Protein AF-A0A0A0EIC2-F1 (afdb_monomer_lite)

Radius of gyration: 26.01 Å; chains: 1; bounding box: 74×76×72 Å

Secondary structure (DSSP, 8-state):
---------------------------------------PPPHHHHHHHHHHHTSPBPSB--SEEEEEEEEEEEEEEE-TTS-EEEEEEEEEEEEEEEETT--S--EEEEEEEEEEEETTEE--S-S-EEE-TTS--EEEEEEE--BTTBTT-EEEEEEEEEEEEEEEETTEEEEEEEEEEEEEESTT--EEEEEEEEEEEETTTT-SS-SEEEESPTT--S-SEEEEE-

pLDDT: mean 82.88, std 20.98, range [29.66, 98.62]

Foldseek 3Di:
DDDDDDDDDDDDDDDDDDDDDDDDDDDDPDPDDDPPVQPDDDPVLVVVQVVQVPFAFAFADDQWDWFKWKGKFKWFKAFPVRDGFKIWMWIWIKTAGDGAPDFFARIWTKTAPTWIDGNNHIDFFWGMKIFDRVDGWDKHKDWADADPVRNPTTIWIKTKTKIKTWGDDPNWIKIKIKIDIFIQGHNVSQKTFAWMKMFMPGVVDVDPHGRMIITPRPPDPGTRDMIGTD

Sequence (230 aa):
MQFSLTTKLAAGLSVLALAACNTTGGGTASTSGGTSNTSAAPAAFQASRDAANAKLPTTTMPTSLNATYVGETFQVLSDTNAQAVGNVLADLTLNATWTDGQSGNVWSGKATNLRGELNGQPFDLIDEMDVDTSAQSSITRVVVPPSQFNPGGQTSGIANIALTGTGTSGGKTYRANMMLTGTFRGDDESAIVGSSSSQIYDTSVQSVQPVLTGAPEVGSADPNFYANRQ

Structure (mmCIF, N/CA/C/O backbone):
data_AF-A0A0A0EIC2-F1
#
_entry.id   AF-A0A0A0EIC2-F1
#
loop_
_atom_site.group_PDB
_atom_site.id
_atom_site.type_symbol
_atom_site.label_atom_id
_atom_site.label_alt_id
_atom_site.label_comp_id
_atom_site.label_asym_id
_atom_site.label_entity_id
_atom_site.label_seq_id
_atom_site.pdbx_PDB_ins_code
_atom_site.Cartn_x
_atom_site.Cartn_y
_atom_site.Cartn_z
_atom_site.occupancy
_atom_site.B_iso_or_equiv
_atom_site.auth_seq_id
_atom_site.auth_comp_id
_atom_site.auth_asym_id
_atom_site.auth_atom_id
_atom_site.pdbx_PDB_model_num
ATOM 1 N N . MET A 1 1 ? 50.721 58.192 38.323 1.00 42.44 1 MET A N 1
ATOM 2 C CA . MET A 1 1 ? 50.695 57.868 36.884 1.00 42.44 1 MET A CA 1
ATOM 3 C C . MET A 1 1 ? 49.299 58.168 36.379 1.00 42.44 1 MET A C 1
ATOM 5 O O . MET A 1 1 ? 48.334 57.613 36.881 1.00 42.44 1 MET A O 1
ATOM 9 N N . GLN A 1 2 ? 49.228 59.152 35.498 1.00 41.75 2 GLN A N 1
ATOM 10 C CA . GLN A 1 2 ? 48.066 59.654 34.778 1.00 41.75 2 GLN A CA 1
ATOM 11 C C . GLN A 1 2 ? 48.021 58.914 33.435 1.00 41.75 2 GLN A C 1
ATOM 13 O O . GLN A 1 2 ? 49.088 58.750 32.859 1.00 41.75 2 GLN A O 1
ATOM 18 N N . PHE A 1 3 ? 46.851 58.490 32.946 1.00 34.44 3 PHE A N 1
ATOM 19 C CA . PHE A 1 3 ? 46.506 58.519 31.515 1.00 34.44 3 PHE A CA 1
ATOM 20 C C . PHE A 1 3 ? 45.001 58.262 31.312 1.00 34.44 3 PHE A C 1
ATOM 22 O O . PHE A 1 3 ? 44.456 57.250 31.744 1.00 34.44 3 PHE A O 1
ATOM 29 N N . SER A 1 4 ? 44.357 59.239 30.671 1.00 41.06 4 SER A N 1
ATOM 30 C CA . SER A 1 4 ? 42.987 59.247 30.143 1.00 41.06 4 SER A CA 1
ATOM 31 C C . SER A 1 4 ? 42.896 58.549 28.775 1.00 41.06 4 SER A C 1
ATOM 33 O O . SER A 1 4 ? 43.906 58.501 28.082 1.00 41.06 4 SER A O 1
ATOM 35 N N . LEU A 1 5 ? 41.688 58.129 28.356 1.00 40.53 5 LEU A N 1
ATOM 36 C CA . LEU A 1 5 ? 40.967 58.504 27.104 1.00 40.53 5 LEU A CA 1
ATOM 37 C C . LEU A 1 5 ? 39.743 57.561 26.907 1.00 40.53 5 LEU A C 1
ATOM 39 O O . LEU A 1 5 ? 39.911 56.350 26.904 1.00 40.53 5 LEU A O 1
ATOM 43 N N . THR A 1 6 ? 38.477 58.000 26.964 1.00 48.34 6 THR A N 1
ATOM 44 C CA . THR A 1 6 ? 37.602 58.544 25.886 1.00 48.34 6 THR A CA 1
ATOM 45 C C . THR A 1 6 ? 37.480 57.696 24.602 1.00 48.34 6 THR A C 1
ATOM 47 O O . THR A 1 6 ? 38.423 57.655 23.821 1.00 48.34 6 THR A O 1
ATOM 50 N N . THR A 1 7 ? 36.278 57.178 24.273 1.00 44.69 7 THR A N 1
ATOM 51 C CA . THR A 1 7 ? 35.414 57.623 23.135 1.00 44.69 7 THR A CA 1
ATOM 52 C C . THR A 1 7 ? 34.367 56.574 22.690 1.00 44.69 7 THR A C 1
ATOM 54 O O . THR A 1 7 ? 34.600 55.374 22.669 1.00 44.69 7 THR A O 1
ATOM 57 N N . LYS A 1 8 ? 33.197 57.128 22.348 1.00 43.03 8 LYS A N 1
ATOM 58 C CA . LYS A 1 8 ? 31.908 56.633 21.829 1.00 43.03 8 LYS A CA 1
ATOM 59 C C . LYS A 1 8 ? 31.984 55.746 20.569 1.00 43.03 8 LYS A C 1
ATOM 61 O O . LYS A 1 8 ? 32.773 56.064 19.691 1.00 43.03 8 LYS A O 1
ATOM 66 N N . LEU A 1 9 ? 31.010 54.842 20.377 1.00 40.69 9 LEU A N 1
ATOM 67 C CA . LEU A 1 9 ? 30.146 54.849 19.177 1.00 40.69 9 LEU A CA 1
ATOM 68 C C . LEU A 1 9 ? 28.891 53.973 19.350 1.00 40.69 9 LEU A C 1
ATOM 70 O O . LEU A 1 9 ? 28.962 52.838 19.808 1.00 40.69 9 LEU A O 1
ATOM 74 N N . ALA A 1 10 ? 27.748 54.539 18.969 1.00 43.94 10 ALA A N 1
ATOM 75 C CA . ALA A 1 10 ? 26.448 53.893 18.856 1.00 43.94 10 ALA A CA 1
ATOM 76 C C . ALA A 1 10 ? 26.272 53.288 17.455 1.00 43.94 10 ALA A C 1
ATOM 78 O O . ALA A 1 10 ? 26.771 53.852 16.483 1.00 43.94 10 ALA A O 1
ATOM 79 N N . ALA A 1 11 ? 25.483 52.222 17.341 1.00 41.12 11 ALA A N 1
ATOM 80 C CA . ALA A 1 11 ? 24.831 51.844 16.091 1.00 41.12 11 ALA A CA 1
ATOM 81 C C . ALA A 1 11 ? 23.517 51.125 16.419 1.00 41.12 11 ALA A C 1
ATOM 83 O O . ALA A 1 11 ? 23.503 49.956 16.795 1.00 41.12 11 ALA A O 1
ATOM 84 N N . GLY A 1 12 ? 22.415 51.871 16.327 1.00 36.69 12 GLY A N 1
ATOM 85 C CA . GLY A 1 12 ? 21.089 51.294 16.165 1.00 36.69 12 GLY A CA 1
ATOM 86 C C . GLY A 1 12 ? 20.902 50.839 14.720 1.00 36.69 12 GLY A C 1
ATOM 87 O O . GLY A 1 12 ? 21.452 51.448 13.801 1.00 36.69 12 GLY A O 1
ATOM 88 N N . LEU A 1 13 ? 20.111 49.790 14.521 1.00 38.25 13 LEU A N 1
ATOM 89 C CA . LEU A 1 13 ? 19.601 49.425 13.207 1.00 38.25 13 LEU A CA 1
ATOM 90 C C . LEU A 1 13 ? 18.082 49.332 13.268 1.00 38.25 13 LEU A C 1
ATOM 92 O O . LEU A 1 13 ? 17.501 48.508 13.970 1.00 38.25 13 LEU A O 1
ATOM 96 N N . SER A 1 14 ? 17.483 50.268 12.543 1.00 40.12 14 SER A N 1
ATOM 97 C CA . SER A 1 14 ? 16.061 50.462 12.345 1.00 40.12 14 SER A CA 1
ATOM 98 C C . SER A 1 14 ? 15.502 49.499 11.299 1.00 40.12 14 SER A C 1
ATOM 100 O O . SER A 1 14 ? 16.185 49.078 10.368 1.00 40.12 14 SER A O 1
ATOM 102 N N . VAL A 1 15 ? 14.212 49.235 11.471 1.00 43.66 15 VAL A N 1
ATOM 103 C CA . VAL A 1 15 ? 13.264 48.551 10.590 1.00 43.66 15 VAL A CA 1
ATOM 104 C C . VAL A 1 15 ? 13.288 49.087 9.152 1.00 43.66 15 VAL A C 1
ATOM 106 O O . VAL A 1 15 ? 13.259 50.298 8.943 1.00 43.66 15 VAL A O 1
ATOM 109 N N . LEU A 1 16 ? 13.201 48.181 8.174 1.00 38.34 16 LEU A N 1
ATOM 110 C CA . LEU A 1 16 ? 12.668 48.455 6.837 1.00 38.34 16 LEU A CA 1
ATOM 111 C C . LEU A 1 16 ? 11.608 47.401 6.503 1.00 38.34 16 LEU A C 1
ATOM 113 O O . LEU A 1 16 ? 11.913 46.261 6.163 1.00 38.34 16 LEU A O 1
ATOM 117 N N . ALA A 1 17 ? 10.349 47.815 6.633 1.00 46.12 17 ALA A N 1
ATOM 118 C CA . ALA A 1 17 ? 9.219 47.184 5.978 1.00 46.12 17 ALA A CA 1
ATOM 119 C C . ALA A 1 17 ? 9.260 47.550 4.489 1.00 46.12 17 ALA A C 1
ATOM 121 O O . ALA A 1 17 ? 9.421 48.723 4.147 1.00 46.12 17 ALA A O 1
ATOM 122 N N . LEU A 1 18 ? 9.070 46.561 3.617 1.00 37.25 18 LEU A N 1
ATOM 123 C CA . LEU A 1 18 ? 8.771 46.788 2.210 1.00 37.25 18 LEU A CA 1
ATOM 124 C C . LEU A 1 18 ? 7.404 46.174 1.910 1.00 37.25 18 LEU A C 1
ATOM 126 O O . LEU A 1 18 ? 7.248 44.960 1.813 1.00 37.25 18 LEU A O 1
ATOM 130 N N . ALA A 1 19 ? 6.409 47.051 1.827 1.00 50.53 19 ALA A N 1
ATOM 131 C CA . ALA A 1 19 ? 5.106 46.761 1.262 1.00 50.53 19 ALA A CA 1
ATOM 132 C C . ALA A 1 19 ? 5.184 46.856 -0.268 1.00 50.53 19 ALA A C 1
ATOM 134 O O . ALA A 1 19 ? 5.787 47.789 -0.798 1.00 50.53 19 ALA A O 1
ATOM 135 N N . ALA A 1 20 ? 4.498 45.955 -0.967 1.00 32.22 20 ALA A N 1
ATOM 136 C CA . ALA A 1 20 ? 4.006 46.212 -2.314 1.00 32.22 20 ALA A CA 1
ATOM 137 C C . ALA A 1 20 ? 2.605 45.602 -2.463 1.00 32.22 20 ALA A C 1
ATOM 139 O O . ALA A 1 20 ? 2.425 44.386 -2.460 1.00 32.22 20 ALA A O 1
ATOM 140 N N . CYS A 1 21 ? 1.627 46.504 -2.544 1.00 36.88 21 CYS A N 1
ATOM 141 C CA . CYS A 1 21 ? 0.236 46.297 -2.933 1.00 36.88 21 CYS A CA 1
ATOM 142 C C . CYS A 1 21 ? 0.087 46.107 -4.449 1.00 36.88 21 CYS A C 1
ATOM 144 O O . CYS A 1 21 ? 0.765 46.796 -5.208 1.00 36.88 21 CYS A O 1
ATOM 146 N N . ASN A 1 22 ? -0.877 45.265 -4.848 1.00 36.72 22 ASN A N 1
ATOM 147 C CA . ASN A 1 22 ? -1.905 45.438 -5.904 1.00 36.72 22 ASN A CA 1
ATOM 148 C C . ASN A 1 22 ? -2.402 44.029 -6.299 1.00 36.72 22 ASN A C 1
ATOM 150 O O . ASN A 1 22 ? -1.578 43.168 -6.562 1.00 36.72 22 ASN A O 1
ATOM 154 N N . THR A 1 23 ? -3.684 43.658 -6.358 1.00 33.72 23 THR A N 1
ATOM 155 C CA . THR A 1 23 ? -4.949 44.391 -6.516 1.00 33.72 23 THR A CA 1
ATOM 156 C C . THR A 1 23 ? -6.128 43.507 -6.076 1.00 33.72 23 THR A C 1
ATOM 158 O O . THR A 1 23 ? -6.213 42.349 -6.467 1.00 33.72 23 THR A O 1
ATOM 161 N N . THR A 1 24 ? -7.038 44.105 -5.307 1.00 38.03 24 THR A N 1
ATOM 162 C CA . THR A 1 24 ? -8.511 44.027 -5.371 1.00 38.03 24 THR A CA 1
ATOM 163 C C . THR A 1 24 ? -9.181 42.744 -5.891 1.00 38.03 24 THR A C 1
ATOM 165 O O . THR A 1 24 ? -9.331 42.543 -7.092 1.00 38.03 24 THR A O 1
ATOM 168 N N . GLY A 1 25 ? -9.759 41.983 -4.960 1.00 29.66 25 GLY A N 1
ATOM 169 C CA . GLY A 1 25 ? -10.806 40.990 -5.205 1.00 29.66 25 GLY A CA 1
ATOM 170 C C . GLY A 1 25 ? -11.476 40.645 -3.880 1.00 29.66 25 GLY A C 1
ATOM 171 O O . GLY A 1 25 ? -10.945 39.859 -3.105 1.00 29.66 25 GLY A O 1
ATOM 172 N N . GLY A 1 26 ? -12.580 41.326 -3.570 1.00 35.09 26 GLY A N 1
ATOM 173 C CA . GLY A 1 26 ? -13.299 41.188 -2.308 1.00 35.09 26 GLY A CA 1
ATOM 174 C C . GLY A 1 26 ? -13.878 39.789 -2.110 1.00 35.09 26 GLY A C 1
ATOM 175 O O . GLY A 1 26 ? -14.470 39.208 -3.013 1.00 35.09 26 GLY A O 1
ATOM 176 N N . GLY A 1 27 ? -13.735 39.289 -0.891 1.00 30.31 27 GLY A N 1
ATOM 177 C CA . GLY A 1 27 ? -14.346 38.056 -0.429 1.00 30.31 27 GLY A CA 1
ATOM 178 C C . GLY A 1 27 ? -14.093 37.930 1.060 1.00 30.31 27 GLY A C 1
ATOM 179 O O . GLY A 1 27 ? -13.112 37.329 1.481 1.00 30.31 27 GLY A O 1
ATOM 180 N N . THR A 1 28 ? -14.943 38.560 1.867 1.00 33.38 28 THR A N 1
ATOM 181 C CA . THR A 1 28 ? -15.008 38.298 3.304 1.00 33.38 28 THR A CA 1
ATOM 182 C C . THR A 1 28 ? -15.358 36.827 3.489 1.00 33.38 28 THR A C 1
ATOM 184 O O . THR A 1 28 ? -16.520 36.445 3.340 1.00 33.38 28 THR A O 1
ATOM 187 N N . ALA A 1 29 ? -14.355 35.996 3.774 1.00 37.66 29 ALA A N 1
ATOM 188 C CA . ALA A 1 29 ? -14.578 34.632 4.213 1.00 37.66 29 ALA A CA 1
ATOM 189 C C . ALA A 1 29 ? -15.262 34.705 5.580 1.00 37.66 29 ALA A C 1
ATOM 191 O O . ALA A 1 29 ? -14.650 34.991 6.608 1.00 37.66 29 ALA A O 1
ATOM 192 N N . SER A 1 30 ? -16.579 34.530 5.533 1.00 33.31 30 SER A N 1
ATOM 193 C CA . SER A 1 30 ? -17.425 34.267 6.679 1.00 33.31 30 SER A CA 1
ATOM 194 C C . SER A 1 30 ? -16.810 33.121 7.478 1.00 33.31 30 SER A C 1
ATOM 196 O O . SER A 1 30 ? -16.622 32.016 6.970 1.00 33.31 30 SER A O 1
ATOM 198 N N . THR A 1 31 ? -16.516 33.399 8.744 1.00 39.28 31 THR A N 1
ATOM 199 C CA . THR A 1 31 ? -16.427 32.397 9.799 1.00 39.28 31 THR A CA 1
ATOM 200 C C . THR A 1 31 ? -17.780 31.700 9.894 1.00 39.28 31 THR A C 1
ATOM 202 O O . THR A 1 31 ? -18.656 32.115 10.653 1.00 39.28 31 THR A O 1
ATOM 205 N N . SER A 1 32 ? -17.967 30.661 9.086 1.00 38.12 32 SER A N 1
ATOM 206 C CA . SER A 1 32 ? -18.998 29.662 9.319 1.00 38.12 32 SER A CA 1
ATOM 207 C C . SER A 1 32 ? -18.377 28.574 10.184 1.00 38.12 32 SER A C 1
ATOM 209 O O . SER A 1 32 ? -17.525 27.798 9.759 1.00 38.12 32 SER A O 1
ATOM 211 N N . GLY A 1 33 ? -18.762 28.596 11.459 1.00 37.28 33 GLY A N 1
ATOM 212 C CA . GLY A 1 33 ? -18.543 27.495 12.374 1.00 37.28 33 GLY A CA 1
ATOM 213 C C . GLY A 1 33 ? -19.262 26.263 11.844 1.00 37.28 33 GLY A C 1
ATOM 214 O O . GLY A 1 33 ? -20.479 26.149 11.936 1.00 37.28 33 GLY A O 1
ATOM 215 N N . GLY A 1 34 ? -18.481 25.353 11.291 1.00 30.66 34 GLY A N 1
ATOM 216 C CA . GLY A 1 34 ? -18.798 23.946 11.193 1.00 30.66 34 GLY A CA 1
ATOM 217 C C . GLY A 1 34 ? -17.523 23.229 11.582 1.00 30.66 34 GLY A C 1
ATOM 218 O O . GLY A 1 34 ? -16.531 23.317 10.864 1.00 30.66 34 GLY A O 1
ATOM 219 N N . THR A 1 35 ? -17.512 22.566 12.734 1.00 31.58 35 THR A N 1
ATOM 220 C CA . THR A 1 35 ? -16.487 21.574 13.059 1.00 31.58 35 THR A CA 1
ATOM 221 C C . THR A 1 35 ? -16.678 20.404 12.101 1.00 31.58 35 THR A C 1
ATOM 223 O O . THR A 1 35 ? -17.302 19.399 12.431 1.00 31.58 35 THR A O 1
ATOM 226 N N . SER A 1 36 ? -16.232 20.574 10.860 1.00 38.28 36 SER A N 1
ATOM 227 C CA . SER A 1 36 ? -15.969 19.448 9.993 1.00 38.28 36 SER A CA 1
ATOM 228 C C . SER A 1 36 ? -14.671 18.857 10.517 1.00 38.28 36 SER A C 1
ATOM 230 O O . SER A 1 36 ? -13.616 19.481 10.410 1.00 38.28 36 SER A O 1
ATOM 232 N N . ASN A 1 37 ? -14.758 17.694 11.160 1.00 42.22 37 ASN A N 1
ATOM 233 C CA . ASN A 1 37 ? -13.603 16.864 11.485 1.00 42.22 37 ASN A CA 1
ATOM 234 C C . ASN A 1 37 ? -13.015 16.309 10.176 1.00 42.22 37 ASN A C 1
ATOM 236 O O . ASN A 1 37 ? -13.003 15.099 9.953 1.00 42.22 37 ASN A O 1
ATOM 240 N N . THR A 1 38 ? -12.583 17.182 9.263 1.00 48.06 38 THR A N 1
ATOM 241 C CA . THR A 1 38 ? -11.847 16.765 8.075 1.00 48.06 38 THR A CA 1
ATOM 242 C C . THR A 1 38 ? -10.514 16.229 8.563 1.00 48.06 38 THR A C 1
ATOM 244 O O . THR A 1 38 ? -9.626 16.990 8.951 1.00 48.06 38 THR A O 1
ATOM 247 N N . SER A 1 39 ? -10.417 14.903 8.604 1.00 63.72 39 SER A N 1
ATOM 248 C CA . SER A 1 39 ? -9.181 14.166 8.828 1.00 63.72 39 SER A CA 1
ATOM 249 C C . SER A 1 39 ? -8.246 14.393 7.645 1.00 63.72 39 SER A C 1
ATOM 251 O O . SER A 1 39 ? -8.144 13.550 6.759 1.00 63.72 39 SER A O 1
ATOM 253 N N . ALA A 1 40 ? -7.610 15.560 7.609 1.00 78.12 40 ALA A N 1
ATOM 254 C CA . ALA A 1 40 ? -6.578 15.856 6.632 1.00 78.12 40 ALA A CA 1
ATOM 255 C C . ALA A 1 40 ? -5.343 15.002 6.933 1.00 78.12 40 ALA A C 1
ATOM 257 O O . ALA A 1 40 ? -4.977 14.803 8.098 1.00 78.12 40 ALA A O 1
ATOM 258 N N . ALA A 1 41 ? -4.683 14.515 5.885 1.00 84.94 41 ALA A N 1
ATOM 259 C CA . ALA A 1 41 ? -3.465 13.733 6.049 1.00 84.94 41 ALA A CA 1
ATOM 260 C C . ALA A 1 41 ? -2.370 14.542 6.784 1.00 84.94 41 ALA A C 1
ATOM 262 O O . ALA A 1 41 ? -2.258 15.752 6.571 1.00 84.94 41 ALA A O 1
ATOM 263 N N . PRO A 1 42 ? -1.514 13.925 7.618 1.00 89.88 42 PRO A N 1
ATOM 264 C CA . PRO A 1 42 ? -0.419 14.645 8.268 1.00 89.88 42 PRO A CA 1
ATOM 265 C C . PRO A 1 42 ? 0.544 15.292 7.261 1.00 89.88 42 PRO A C 1
ATOM 267 O O . PRO A 1 42 ? 0.868 14.704 6.231 1.00 89.88 42 PRO A O 1
ATOM 270 N N . ALA A 1 43 ? 1.069 16.480 7.579 1.00 90.62 43 ALA A N 1
ATOM 271 C CA . ALA A 1 43 ? 1.934 17.237 6.665 1.00 90.62 43 ALA A CA 1
ATOM 272 C C . ALA A 1 43 ? 3.205 16.475 6.238 1.00 90.62 43 ALA A C 1
ATOM 274 O O . ALA A 1 43 ? 3.646 16.604 5.099 1.00 90.62 43 ALA A O 1
ATOM 275 N N . ALA A 1 44 ? 3.779 15.663 7.133 1.00 92.31 44 ALA A N 1
ATOM 276 C CA . ALA A 1 44 ? 4.945 14.834 6.823 1.00 92.31 44 ALA A CA 1
ATOM 277 C C . ALA A 1 44 ? 4.621 13.770 5.760 1.00 92.31 44 ALA A C 1
ATOM 279 O O . ALA A 1 44 ? 5.339 13.666 4.767 1.00 92.31 44 ALA A O 1
ATOM 280 N N . PHE A 1 45 ? 3.496 13.066 5.925 1.00 93.50 45 PHE A N 1
ATOM 281 C CA . PHE A 1 45 ? 2.992 12.116 4.936 1.00 93.50 45 PHE A CA 1
ATOM 282 C C . PHE A 1 45 ? 2.759 12.804 3.585 1.00 93.50 45 PHE A C 1
ATOM 284 O O . PHE A 1 45 ? 3.233 12.317 2.560 1.00 93.50 45 PHE A O 1
ATOM 291 N N . GLN A 1 46 ? 2.078 13.960 3.579 1.00 92.50 46 GLN A N 1
ATOM 292 C CA . GLN A 1 46 ? 1.808 14.711 2.347 1.00 92.50 46 GLN A CA 1
ATOM 293 C C . GLN A 1 46 ? 3.110 15.070 1.620 1.00 92.50 46 GLN A C 1
ATOM 295 O O . GLN A 1 46 ? 3.247 14.782 0.436 1.00 92.50 46 GLN A O 1
ATOM 300 N N . ALA A 1 47 ? 4.103 15.606 2.335 1.00 94.06 47 ALA A N 1
ATOM 301 C CA . ALA A 1 47 ? 5.385 15.980 1.745 1.00 94.06 47 ALA A CA 1
ATOM 302 C C . ALA A 1 47 ? 6.127 14.780 1.128 1.00 94.06 47 ALA A C 1
ATOM 304 O O . ALA A 1 47 ? 6.650 14.877 0.015 1.00 94.06 47 ALA A O 1
ATOM 305 N N . SER A 1 48 ? 6.170 13.638 1.820 1.00 95.12 48 SER A N 1
ATOM 306 C CA . SER A 1 48 ? 6.838 12.434 1.316 1.00 95.12 48 SER A CA 1
ATOM 307 C C . SER A 1 48 ? 6.097 11.791 0.145 1.00 95.12 48 SER A C 1
ATOM 309 O O . SER A 1 48 ? 6.730 11.372 -0.830 1.00 95.12 48 SER A O 1
ATOM 311 N N . ARG A 1 49 ? 4.763 11.774 0.194 1.00 95.19 49 ARG A N 1
ATOM 312 C CA . ARG A 1 49 ? 3.914 11.358 -0.922 1.00 95.19 49 ARG A CA 1
ATOM 313 C C . ARG A 1 49 ? 4.142 12.238 -2.147 1.00 95.19 49 ARG A C 1
ATOM 315 O O . ARG A 1 49 ? 4.337 11.714 -3.241 1.00 95.19 49 ARG A O 1
ATOM 322 N N . ASP A 1 50 ? 4.128 13.554 -1.977 1.00 93.69 50 ASP A N 1
ATOM 323 C CA . ASP A 1 50 ? 4.268 14.506 -3.078 1.00 93.69 50 ASP A CA 1
ATOM 324 C C . ASP A 1 50 ? 5.655 14.394 -3.721 1.00 93.69 50 ASP A C 1
ATOM 326 O O . ASP A 1 50 ? 5.768 14.394 -4.946 1.00 93.69 50 ASP A O 1
ATOM 330 N N . ALA A 1 51 ? 6.703 14.182 -2.918 1.00 94.94 51 ALA A N 1
ATOM 331 C CA . ALA A 1 51 ? 8.046 13.902 -3.419 1.00 94.94 51 ALA A CA 1
ATOM 332 C C . ALA A 1 51 ? 8.109 12.608 -4.253 1.00 94.94 51 ALA A C 1
ATOM 334 O O . ALA A 1 51 ? 8.751 12.582 -5.304 1.00 94.94 51 ALA A O 1
ATOM 335 N N . ALA A 1 52 ? 7.425 11.541 -3.825 1.00 95.94 52 ALA A N 1
ATOM 336 C CA . ALA A 1 52 ? 7.333 10.303 -4.600 1.00 95.94 52 ALA A CA 1
ATOM 337 C C . ALA A 1 52 ? 6.514 10.493 -5.891 1.00 95.94 52 ALA A C 1
ATOM 339 O O . ALA A 1 52 ? 6.889 9.976 -6.943 1.00 95.94 52 ALA A O 1
ATOM 340 N N . ASN A 1 53 ? 5.423 11.262 -5.833 1.00 94.56 53 ASN A N 1
ATOM 341 C CA . ASN A 1 53 ? 4.533 11.518 -6.968 1.00 94.56 53 ASN A CA 1
ATOM 342 C C . ASN A 1 53 ? 5.138 12.473 -8.012 1.00 94.56 53 ASN A C 1
ATOM 344 O O . ASN A 1 53 ? 4.811 12.378 -9.195 1.00 94.56 53 ASN A O 1
ATOM 348 N N . ALA A 1 54 ? 6.042 13.364 -7.593 1.00 94.81 54 ALA A N 1
ATOM 349 C CA . ALA A 1 54 ? 6.776 14.270 -8.475 1.00 94.81 54 ALA A CA 1
ATOM 350 C C . ALA A 1 54 ? 7.755 13.542 -9.413 1.00 94.81 54 ALA A C 1
ATOM 352 O O . ALA A 1 54 ? 8.177 14.106 -10.424 1.00 94.81 54 ALA A O 1
ATOM 353 N N . LYS A 1 55 ? 8.111 12.286 -9.109 1.00 94.44 55 LYS A N 1
ATOM 354 C CA . LYS A 1 55 ? 8.898 11.443 -10.013 1.00 94.44 55 LYS A CA 1
ATOM 355 C C . LYS A 1 55 ? 8.105 11.159 -11.294 1.00 94.44 55 LYS A C 1
ATOM 357 O O . LYS A 1 55 ? 6.895 10.906 -11.265 1.00 94.44 55 LYS A O 1
ATOM 362 N N . LEU A 1 56 ? 8.801 11.160 -12.430 1.00 93.12 56 LEU A N 1
ATOM 363 C CA . LEU A 1 56 ? 8.197 10.803 -13.714 1.00 93.12 56 LEU A CA 1
ATOM 364 C C . LEU A 1 56 ? 7.677 9.355 -13.682 1.00 93.12 56 LEU A C 1
ATOM 366 O O . LEU A 1 56 ? 8.246 8.521 -12.975 1.00 93.12 56 LEU A O 1
ATOM 370 N N . PRO A 1 57 ? 6.604 9.024 -14.421 1.00 91.81 57 PRO A N 1
ATOM 371 C CA . PRO A 1 57 ? 6.197 7.635 -14.611 1.00 91.81 57 PRO A CA 1
ATOM 372 C C . PRO A 1 57 ? 7.355 6.790 -15.144 1.00 91.81 57 PRO A C 1
ATOM 374 O O . PRO A 1 57 ? 8.063 7.224 -16.052 1.00 91.81 57 PRO A O 1
ATOM 377 N N . THR A 1 58 ? 7.533 5.582 -14.609 1.00 93.62 58 THR A N 1
ATOM 378 C CA . THR A 1 58 ? 8.544 4.654 -15.126 1.00 93.62 58 THR A CA 1
ATOM 379 C C . THR A 1 58 ? 8.230 4.303 -16.580 1.00 93.62 58 THR A C 1
ATOM 381 O O . THR A 1 58 ? 7.115 3.880 -16.899 1.00 93.62 58 THR A O 1
ATOM 384 N N . THR A 1 59 ? 9.223 4.460 -17.457 1.00 91.38 59 THR A N 1
ATOM 385 C CA . THR A 1 59 ? 9.109 4.165 -18.898 1.00 91.38 59 THR A CA 1
ATOM 386 C C . THR A 1 59 ? 9.974 2.990 -19.356 1.00 91.38 59 THR A C 1
ATOM 388 O O . THR A 1 59 ? 9.871 2.564 -20.509 1.00 91.38 59 THR A O 1
ATOM 391 N N . THR A 1 60 ? 10.775 2.428 -18.450 1.00 91.00 60 THR A N 1
ATOM 392 C CA . THR A 1 60 ? 11.733 1.344 -18.702 1.00 91.00 60 THR A CA 1
ATOM 393 C C . THR A 1 60 ? 11.628 0.217 -17.673 1.00 91.00 60 THR A C 1
ATOM 395 O O . THR A 1 60 ? 12.642 -0.341 -17.271 1.00 91.00 60 THR A O 1
ATOM 398 N N . MET A 1 61 ? 10.400 -0.161 -17.288 1.00 94.19 61 MET A N 1
ATOM 399 C CA . MET A 1 61 ? 10.165 -1.250 -16.328 1.00 94.19 61 MET A CA 1
ATOM 400 C C . MET A 1 61 ? 10.945 -2.534 -16.705 1.00 94.19 61 MET A C 1
ATOM 402 O O . MET A 1 61 ? 10.760 -3.043 -17.825 1.00 94.19 61 MET A O 1
ATOM 406 N N . PRO A 1 62 ? 11.772 -3.098 -15.803 1.00 93.44 62 PRO A N 1
ATOM 407 C CA . PRO A 1 62 ? 12.586 -4.274 -16.080 1.00 93.44 62 PRO A CA 1
ATOM 408 C C . PRO A 1 62 ? 11.718 -5.524 -16.248 1.00 93.44 62 PRO A C 1
ATOM 410 O O . PRO A 1 62 ? 10.533 -5.539 -15.928 1.00 93.44 62 PRO A O 1
ATOM 413 N N . THR A 1 63 ? 12.317 -6.608 -16.737 1.00 95.00 63 THR A N 1
ATOM 414 C CA . THR A 1 63 ? 11.662 -7.926 -16.830 1.00 95.00 63 THR A CA 1
ATOM 415 C C . THR A 1 63 ? 11.795 -8.755 -15.553 1.00 95.00 63 THR A C 1
ATOM 417 O O . THR A 1 63 ? 11.224 -9.837 -15.460 1.00 95.00 63 THR A O 1
ATOM 420 N N . SER A 1 64 ? 12.550 -8.268 -14.570 1.00 96.06 64 SER A N 1
ATOM 421 C CA . SER A 1 64 ? 12.686 -8.864 -13.243 1.00 96.06 64 SER A CA 1
ATOM 422 C C . SER A 1 64 ? 12.931 -7.776 -12.207 1.00 96.06 64 SER A C 1
ATOM 424 O O . SER A 1 64 ? 13.674 -6.833 -12.480 1.00 96.06 64 SER A O 1
ATOM 426 N N . LEU A 1 65 ? 12.365 -7.933 -11.015 1.00 96.62 65 LEU A N 1
ATOM 427 C CA . LEU A 1 65 ? 12.516 -6.999 -9.907 1.00 96.62 65 LEU A CA 1
ATOM 428 C C . LEU A 1 65 ? 12.761 -7.771 -8.610 1.00 96.62 65 LEU A C 1
ATOM 430 O O . LEU A 1 65 ? 11.978 -8.644 -8.239 1.00 96.62 65 LEU A O 1
ATOM 434 N N . ASN A 1 66 ? 13.832 -7.408 -7.911 1.00 97.19 66 ASN A N 1
ATOM 435 C CA . ASN A 1 66 ? 14.053 -7.767 -6.518 1.00 97.19 66 ASN A CA 1
ATOM 436 C C . ASN A 1 66 ? 14.397 -6.483 -5.761 1.00 97.19 66 ASN A C 1
ATOM 438 O O . ASN A 1 66 ? 15.444 -5.879 -6.012 1.00 97.19 66 ASN A O 1
ATOM 442 N N . ALA A 1 67 ? 13.461 -6.006 -4.947 1.00 97.62 67 ALA A N 1
ATOM 443 C CA . ALA A 1 67 ? 13.553 -4.693 -4.323 1.00 97.62 67 ALA A CA 1
ATOM 444 C C . ALA A 1 67 ? 12.691 -4.606 -3.063 1.00 97.62 67 ALA A C 1
ATOM 446 O O . ALA A 1 67 ? 11.626 -5.221 -2.983 1.00 97.62 67 ALA A O 1
ATOM 447 N N . THR A 1 68 ? 13.126 -3.775 -2.121 1.00 98.44 68 THR A N 1
ATOM 448 C CA . THR A 1 68 ? 12.353 -3.398 -0.936 1.00 98.44 68 THR A CA 1
ATOM 449 C C . THR A 1 68 ? 11.848 -1.972 -1.099 1.00 98.44 68 THR A C 1
ATOM 451 O O . THR A 1 68 ? 12.594 -1.086 -1.505 1.00 98.44 68 THR A O 1
ATOM 454 N N . TYR A 1 69 ? 10.585 -1.755 -0.760 1.00 98.56 69 TYR A N 1
ATOM 455 C CA . TYR A 1 69 ? 9.882 -0.484 -0.804 1.00 98.56 69 TYR A CA 1
ATOM 456 C C . TYR A 1 69 ? 9.394 -0.130 0.598 1.00 98.56 69 TYR A C 1
ATOM 458 O O . TYR A 1 69 ? 8.717 -0.929 1.243 1.00 98.56 69 TYR A O 1
ATOM 466 N N . VAL A 1 70 ? 9.717 1.075 1.060 1.00 98.62 70 VAL A N 1
ATOM 467 C CA . VAL A 1 70 ? 9.299 1.601 2.364 1.00 98.62 70 VAL A CA 1
ATOM 468 C C . VAL A 1 70 ? 8.535 2.901 2.166 1.00 98.62 70 VAL A C 1
ATOM 470 O O . VAL A 1 70 ? 8.952 3.770 1.397 1.00 98.62 70 VAL A O 1
ATOM 473 N N . GLY A 1 71 ? 7.409 3.047 2.851 1.00 98.19 71 GLY A N 1
ATOM 474 C CA . GLY A 1 71 ? 6.597 4.255 2.774 1.00 98.19 71 GLY A CA 1
ATOM 475 C C . GLY A 1 71 ? 5.421 4.219 3.724 1.00 98.19 71 GLY A C 1
ATOM 476 O O . GLY A 1 71 ? 5.513 3.619 4.789 1.00 98.19 71 GLY A O 1
ATOM 477 N N . GLU A 1 72 ? 4.332 4.869 3.341 1.00 98.12 72 GLU A N 1
ATOM 478 C CA . GLU A 1 72 ? 3.176 5.062 4.208 1.00 98.12 72 GLU A CA 1
ATOM 479 C C . GLU A 1 72 ? 1.874 5.062 3.396 1.00 98.12 72 GLU A C 1
ATOM 481 O O . GLU A 1 72 ? 1.852 5.326 2.188 1.00 98.12 72 GLU A O 1
ATOM 486 N N . THR A 1 73 ? 0.763 4.805 4.079 1.00 97.25 73 THR A N 1
ATOM 487 C CA . THR A 1 73 ? -0.594 4.965 3.545 1.00 97.25 73 THR A CA 1
ATOM 488 C C . THR A 1 73 ? -1.474 5.716 4.529 1.00 97.25 73 THR A C 1
ATOM 490 O O . THR A 1 73 ? -1.476 5.386 5.708 1.00 97.25 73 THR A O 1
ATOM 493 N N . PHE A 1 74 ? -2.284 6.650 4.039 1.00 96.06 74 PHE A N 1
ATOM 494 C CA . PHE A 1 74 ? -3.278 7.383 4.818 1.00 96.06 74 PHE A CA 1
ATOM 495 C C . PHE A 1 74 ? -4.684 7.110 4.282 1.00 96.06 74 PHE A C 1
ATOM 497 O O . PHE A 1 74 ? -4.914 7.137 3.076 1.00 96.06 74 PHE A O 1
ATOM 504 N N . GLN A 1 75 ? -5.647 6.853 5.156 1.00 95.06 75 GLN A N 1
ATOM 505 C CA . GLN A 1 75 ? -7.032 6.600 4.774 1.00 95.06 75 GLN A CA 1
ATOM 506 C C . GLN A 1 75 ? -7.986 7.327 5.709 1.00 95.06 75 GLN A C 1
ATOM 508 O O . GLN A 1 75 ? -7.774 7.361 6.920 1.00 95.06 75 GLN A O 1
ATOM 513 N N . VAL A 1 76 ? -9.078 7.836 5.150 1.00 94.44 76 VAL A N 1
ATOM 514 C CA . VAL A 1 76 ? -10.241 8.280 5.919 1.00 94.44 76 VAL A CA 1
ATOM 515 C C . VAL A 1 76 ? -11.148 7.074 6.139 1.00 94.44 76 VAL A C 1
ATOM 517 O O . VAL A 1 76 ? -11.473 6.349 5.197 1.00 94.44 76 VAL A O 1
ATOM 520 N N . LEU A 1 77 ? -11.540 6.851 7.390 1.00 94.50 77 LEU A N 1
ATOM 521 C CA . LEU A 1 77 ? -12.423 5.764 7.797 1.00 94.50 77 LEU A CA 1
ATOM 522 C C . LEU A 1 77 ? -13.870 6.247 7.780 1.00 94.50 77 LEU A C 1
ATOM 524 O O . LEU A 1 77 ? -14.188 7.290 8.352 1.00 94.50 77 LEU A O 1
ATOM 528 N N . SER A 1 78 ? -14.744 5.468 7.152 1.00 94.19 78 SER A N 1
ATOM 529 C CA . SER A 1 78 ? -16.186 5.705 7.124 1.00 94.19 78 SER A CA 1
ATOM 530 C C . SER A 1 78 ? -16.957 4.538 7.728 1.00 94.19 78 SER A C 1
ATOM 532 O O . SER A 1 78 ? -16.539 3.386 7.592 1.00 94.19 78 SER A O 1
ATOM 534 N N . ASP A 1 79 ? -18.072 4.843 8.387 1.00 92.75 79 ASP A N 1
ATOM 535 C CA . ASP A 1 79 ? -19.006 3.848 8.913 1.00 92.75 79 ASP A CA 1
ATOM 536 C C . ASP A 1 79 ? -19.912 3.260 7.813 1.00 92.75 79 ASP A C 1
ATOM 538 O O . ASP A 1 79 ? -19.817 3.592 6.628 1.00 92.75 79 ASP A O 1
ATOM 542 N N . THR A 1 80 ? -20.840 2.389 8.210 1.00 90.00 80 THR A N 1
ATOM 543 C CA . THR A 1 80 ? -21.807 1.755 7.300 1.00 90.00 80 THR A CA 1
ATOM 544 C C . THR A 1 80 ? -22.796 2.733 6.655 1.00 90.00 80 THR A C 1
ATOM 546 O O . THR A 1 80 ? -23.455 2.369 5.682 1.00 90.00 80 THR A O 1
ATOM 549 N N . ASN A 1 81 ? -22.892 3.969 7.152 1.00 90.00 81 ASN A N 1
ATOM 550 C CA . ASN A 1 81 ? -23.717 5.043 6.601 1.00 90.00 81 ASN A CA 1
ATOM 551 C C . ASN A 1 81 ? -22.901 6.008 5.722 1.00 90.00 81 ASN A C 1
ATOM 553 O O . ASN A 1 81 ? -23.380 7.102 5.404 1.00 90.00 81 ASN A O 1
ATOM 557 N N . ALA A 1 82 ? -21.672 5.620 5.355 1.00 87.06 82 ALA A N 1
ATOM 558 C CA . ALA A 1 82 ? -20.711 6.434 4.617 1.00 87.06 82 ALA A CA 1
ATOM 559 C C . ALA A 1 82 ? -20.389 7.777 5.302 1.00 87.06 82 ALA A C 1
ATOM 561 O O . ALA A 1 82 ? -20.057 8.757 4.635 1.00 87.06 82 ALA A O 1
ATOM 562 N N . GLN A 1 83 ? -20.498 7.836 6.633 1.00 89.75 83 GLN A N 1
ATOM 563 C CA . GLN A 1 83 ? -20.076 8.994 7.414 1.00 89.75 83 GLN A CA 1
ATOM 564 C C . GLN A 1 83 ? -18.611 8.838 7.792 1.00 89.75 83 GLN A C 1
ATOM 566 O O . GLN A 1 83 ? -18.217 7.795 8.309 1.00 89.75 83 GLN A O 1
ATOM 571 N N . ALA A 1 84 ? -17.811 9.881 7.566 1.00 91.12 84 ALA A N 1
ATOM 572 C CA . ALA A 1 84 ? -16.429 9.906 8.026 1.00 91.12 84 ALA A CA 1
ATOM 573 C C . ALA A 1 84 ? -16.399 9.881 9.562 1.00 91.12 84 ALA A C 1
ATOM 575 O O . ALA A 1 84 ? -16.932 10.774 10.220 1.00 91.12 84 ALA A O 1
ATOM 576 N N . VAL A 1 85 ? -15.769 8.850 10.119 1.00 93.31 85 VAL A N 1
ATOM 577 C CA . VAL A 1 85 ? -15.687 8.589 11.565 1.00 93.31 85 VAL A CA 1
ATOM 578 C C . VAL A 1 85 ? -14.254 8.580 12.081 1.00 93.31 85 VAL A C 1
ATOM 580 O O . VAL A 1 85 ? -14.036 8.400 13.276 1.00 93.31 85 VAL A O 1
ATOM 583 N N . GLY A 1 86 ? -13.261 8.760 11.212 1.00 93.38 86 GLY A N 1
ATOM 584 C CA . GLY A 1 86 ? -11.870 8.733 11.631 1.00 93.38 86 GLY A CA 1
ATOM 585 C C . GLY A 1 86 ? -10.876 8.667 10.484 1.00 93.38 86 GLY A C 1
ATOM 586 O O . GLY A 1 86 ? -11.215 8.896 9.323 1.00 93.38 86 GLY A O 1
ATOM 587 N N . ASN A 1 87 ? -9.643 8.316 10.822 1.00 94.50 87 ASN A N 1
ATOM 588 C CA . ASN A 1 87 ? -8.551 8.107 9.888 1.00 94.50 87 ASN A CA 1
ATOM 589 C C . ASN A 1 87 ? -7.557 7.067 10.402 1.00 94.50 87 ASN A C 1
ATOM 591 O O . ASN A 1 87 ? -7.484 6.783 11.597 1.00 94.50 87 ASN A O 1
ATOM 595 N N . VAL A 1 88 ? -6.773 6.528 9.476 1.00 95.56 88 VAL A N 1
ATOM 596 C CA . VAL A 1 88 ? -5.659 5.642 9.788 1.00 95.56 88 VAL A CA 1
ATOM 597 C C . VAL A 1 88 ? -4.476 5.932 8.869 1.00 95.56 88 VAL A C 1
ATOM 599 O O . VAL A 1 88 ? -4.625 6.080 7.657 1.00 95.56 88 VAL A O 1
ATOM 602 N N . LEU A 1 89 ? -3.296 6.016 9.467 1.00 96.06 89 LEU A N 1
ATOM 603 C CA . LEU A 1 89 ? -1.985 6.075 8.844 1.00 96.06 89 LEU A CA 1
ATOM 604 C C . LEU A 1 89 ? -1.251 4.779 9.190 1.00 96.06 89 LEU A C 1
ATOM 606 O O . LEU A 1 89 ? -1.268 4.362 10.346 1.00 96.06 89 LEU A O 1
ATOM 610 N N . ALA A 1 90 ? -0.612 4.150 8.214 1.00 97.56 90 ALA A N 1
ATOM 611 C CA . ALA A 1 90 ? 0.184 2.947 8.432 1.00 97.56 90 ALA A CA 1
ATOM 612 C C . ALA A 1 90 ? 1.536 3.067 7.737 1.00 97.56 90 ALA A C 1
ATOM 614 O O . ALA A 1 90 ? 1.617 3.597 6.625 1.00 97.56 90 ALA A O 1
ATOM 615 N N . ASP A 1 91 ? 2.567 2.530 8.381 1.00 98.25 91 ASP A N 1
ATOM 616 C CA . ASP A 1 91 ? 3.909 2.427 7.821 1.00 98.25 91 ASP A CA 1
ATOM 617 C C . ASP A 1 91 ? 3.990 1.146 6.991 1.00 98.25 91 ASP A C 1
ATOM 619 O O . ASP A 1 91 ? 3.453 0.108 7.372 1.00 98.25 91 ASP A O 1
ATOM 623 N N . LEU A 1 92 ? 4.649 1.199 5.840 1.00 98.56 92 LEU A N 1
ATOM 624 C CA . LEU A 1 92 ? 4.700 0.107 4.876 1.00 98.56 92 LEU A CA 1
ATOM 625 C C . LEU A 1 92 ? 6.133 -0.360 4.679 1.00 98.56 92 LEU A C 1
ATOM 627 O O . LEU A 1 92 ? 7.034 0.446 4.455 1.00 98.56 92 LEU A O 1
ATOM 631 N N . THR A 1 93 ? 6.329 -1.674 4.692 1.00 98.56 93 THR A N 1
ATOM 632 C CA . THR A 1 93 ? 7.557 -2.331 4.231 1.00 98.56 93 THR A CA 1
ATOM 633 C C . THR A 1 93 ? 7.168 -3.468 3.301 1.00 98.56 93 THR A C 1
ATOM 635 O O . THR A 1 93 ? 6.584 -4.454 3.740 1.00 98.56 93 THR A O 1
ATOM 638 N N . LEU A 1 94 ? 7.472 -3.325 2.014 1.00 98.50 94 LEU A N 1
ATOM 639 C CA . LEU A 1 94 ? 6.994 -4.182 0.932 1.00 98.50 94 LEU A CA 1
ATOM 640 C C . LEU A 1 94 ? 8.187 -4.707 0.133 1.00 98.50 94 LEU A C 1
ATOM 642 O O . LEU A 1 94 ? 8.985 -3.931 -0.376 1.00 98.50 94 LEU A O 1
ATOM 646 N N . ASN A 1 95 ? 8.309 -6.018 -0.016 1.00 98.19 95 ASN A N 1
ATOM 647 C CA . ASN A 1 95 ? 9.387 -6.652 -0.766 1.00 98.19 95 ASN A CA 1
ATOM 648 C C . ASN A 1 95 ? 8.823 -7.278 -2.039 1.00 98.19 95 ASN A C 1
ATOM 650 O O . ASN A 1 95 ? 7.936 -8.130 -1.967 1.00 98.19 95 ASN A O 1
ATOM 654 N N . ALA A 1 96 ? 9.358 -6.874 -3.186 1.00 97.38 96 ALA A N 1
ATOM 655 C CA . ALA A 1 96 ? 9.063 -7.460 -4.483 1.00 97.38 96 ALA A CA 1
ATOM 656 C C . ALA A 1 96 ? 10.089 -8.546 -4.811 1.00 97.38 96 ALA A C 1
ATOM 658 O O . ALA A 1 96 ? 11.295 -8.326 -4.717 1.00 97.38 96 ALA A O 1
ATOM 659 N N . THR A 1 97 ? 9.620 -9.701 -5.268 1.00 96.81 97 THR A N 1
ATOM 660 C CA . THR A 1 97 ? 10.432 -10.693 -5.978 1.00 96.81 97 THR A CA 1
ATOM 661 C C . THR A 1 97 ? 9.610 -11.195 -7.153 1.00 96.81 97 THR A C 1
ATOM 663 O O . THR A 1 97 ? 8.720 -12.032 -7.009 1.00 96.81 97 THR A O 1
ATOM 666 N N . TRP A 1 98 ? 9.878 -10.615 -8.317 1.00 96.69 98 TRP A N 1
ATOM 667 C CA . TRP A 1 98 ? 9.022 -10.718 -9.490 1.00 96.69 98 TRP A CA 1
ATOM 668 C C . TRP A 1 98 ? 9.837 -10.936 -10.762 1.00 96.69 98 TRP A C 1
ATOM 670 O O . TRP A 1 98 ? 10.925 -10.383 -10.928 1.00 96.69 98 TRP A O 1
ATOM 680 N N . THR A 1 99 ? 9.269 -11.711 -11.681 1.00 96.94 99 THR A N 1
ATOM 681 C CA . THR A 1 99 ? 9.696 -11.829 -13.080 1.00 96.94 99 THR A CA 1
ATOM 682 C C . THR A 1 99 ? 8.482 -11.635 -13.986 1.00 96.94 99 THR A C 1
ATOM 684 O O . THR A 1 99 ? 7.376 -12.046 -13.635 1.00 96.94 99 THR A O 1
ATOM 687 N N . ASP A 1 100 ? 8.672 -11.017 -15.150 1.00 94.81 100 ASP A N 1
ATOM 688 C CA . ASP A 1 100 ? 7.598 -10.766 -16.113 1.00 94.81 100 ASP A CA 1
ATOM 689 C C . ASP A 1 100 ? 6.886 -12.069 -16.516 1.00 94.81 100 ASP A C 1
ATOM 691 O O . ASP A 1 100 ? 7.520 -13.091 -16.784 1.00 94.81 100 ASP A O 1
ATOM 695 N N . GLY A 1 101 ? 5.552 -12.043 -16.508 1.00 88.62 101 GLY A N 1
ATOM 696 C CA . GLY A 1 101 ? 4.705 -13.217 -16.740 1.00 88.62 101 GLY A CA 1
ATOM 697 C C . GLY A 1 101 ? 4.618 -14.229 -15.587 1.00 88.62 101 GLY A C 1
ATOM 698 O O . GLY A 1 101 ? 3.936 -15.243 -15.740 1.00 88.62 101 GLY A O 1
ATOM 699 N N . GLN A 1 102 ? 5.261 -13.990 -14.437 1.00 90.31 102 GLN A N 1
ATOM 700 C CA . GLN A 1 102 ? 5.151 -14.873 -13.271 1.00 90.31 102 GLN A CA 1
ATOM 701 C C . GLN A 1 102 ? 3.704 -14.956 -12.763 1.00 90.31 102 GLN A C 1
ATOM 703 O O . GLN A 1 102 ? 3.038 -13.945 -12.543 1.00 90.31 102 GLN A O 1
ATOM 708 N N . SER A 1 103 ? 3.241 -16.181 -12.510 1.00 85.19 103 SER A N 1
ATOM 709 C CA . SER A 1 103 ? 1.984 -16.446 -11.811 1.00 85.19 103 SER A CA 1
ATOM 710 C C . SER A 1 103 ? 2.184 -16.493 -10.294 1.00 85.19 103 SER A C 1
ATOM 712 O O . SER A 1 103 ? 3.185 -17.032 -9.822 1.00 85.19 103 SER A O 1
ATOM 714 N N . GLY A 1 104 ? 1.184 -16.046 -9.537 1.00 87.25 104 GLY A N 1
ATOM 715 C CA . GLY A 1 104 ? 1.177 -16.108 -8.072 1.00 87.25 104 GLY A CA 1
ATOM 716 C C . GLY A 1 104 ? 1.575 -14.790 -7.412 1.00 87.25 104 GLY A C 1
ATOM 717 O O . GLY A 1 104 ? 1.799 -13.788 -8.089 1.00 87.25 104 GLY A O 1
ATOM 718 N N . ASN A 1 105 ? 1.615 -14.795 -6.079 1.00 93.31 105 ASN A N 1
ATOM 719 C CA . ASN A 1 105 ? 1.962 -13.612 -5.304 1.00 93.31 105 ASN A CA 1
ATOM 720 C C . ASN A 1 105 ? 3.470 -13.315 -5.429 1.00 93.31 105 ASN A C 1
ATOM 722 O O . ASN A 1 105 ? 4.300 -14.198 -5.215 1.00 93.31 105 ASN A O 1
ATOM 726 N N . VAL A 1 106 ? 3.812 -12.083 -5.810 1.00 95.31 106 VAL A N 1
ATOM 727 C CA . VAL A 1 106 ? 5.204 -11.616 -5.999 1.00 95.31 106 VAL A CA 1
ATOM 728 C C . VAL A 1 106 ? 5.678 -10.664 -4.902 1.00 95.31 106 VAL A C 1
ATOM 730 O O . VAL A 1 106 ? 6.784 -10.126 -4.962 1.00 95.31 106 VAL A O 1
ATOM 733 N N . TRP A 1 107 ? 4.819 -10.435 -3.918 1.00 97.75 107 TRP A N 1
ATOM 734 C CA . TRP A 1 107 ? 5.005 -9.512 -2.820 1.00 97.75 107 TRP A CA 1
ATOM 735 C C . TRP A 1 107 ? 5.095 -10.264 -1.494 1.00 97.75 107 TRP A C 1
ATOM 737 O O . TRP A 1 107 ? 4.425 -11.265 -1.251 1.00 97.75 107 TRP A O 1
ATOM 747 N N . SER A 1 108 ? 5.903 -9.724 -0.596 1.00 97.56 108 SER A N 1
ATOM 748 C CA . SER A 1 108 ? 5.861 -10.017 0.836 1.00 97.56 108 SER A CA 1
ATOM 749 C C . SER A 1 108 ? 6.035 -8.713 1.606 1.00 97.56 108 SER A C 1
ATOM 751 O O . SER A 1 108 ? 6.351 -7.683 1.011 1.00 97.56 108 SER A O 1
ATOM 753 N N . GLY A 1 109 ? 5.837 -8.731 2.920 1.00 97.62 109 GLY A N 1
ATOM 754 C CA . GLY A 1 109 ? 5.968 -7.534 3.745 1.00 97.62 109 GLY A CA 1
ATOM 755 C C . GLY A 1 109 ? 4.728 -7.260 4.575 1.00 97.62 109 GLY A C 1
ATOM 756 O O . GLY A 1 109 ? 3.876 -8.136 4.723 1.00 97.62 109 GLY A O 1
ATOM 757 N N . LYS A 1 110 ? 4.669 -6.059 5.149 1.00 98.12 110 LYS A N 1
ATOM 758 C CA . LYS A 1 110 ? 3.715 -5.688 6.194 1.00 98.12 110 LYS A CA 1
ATOM 759 C C . LYS A 1 110 ? 3.321 -4.213 6.116 1.00 98.12 110 LYS A C 1
ATOM 761 O O . LYS A 1 110 ? 4.107 -3.375 5.663 1.00 98.12 110 LYS A O 1
ATOM 766 N N . ALA A 1 111 ? 2.130 -3.919 6.625 1.00 98.06 111 ALA A N 1
ATOM 767 C CA . ALA A 1 111 ? 1.756 -2.614 7.144 1.00 98.06 111 ALA A CA 1
ATOM 768 C C . ALA A 1 111 ? 1.794 -2.663 8.676 1.00 98.06 111 ALA A C 1
ATOM 770 O O . ALA A 1 111 ? 1.154 -3.524 9.278 1.00 98.06 111 ALA A O 1
ATOM 771 N N . THR A 1 112 ? 2.534 -1.755 9.299 1.00 97.38 112 THR A N 1
ATOM 772 C CA . THR A 1 112 ? 2.739 -1.688 10.751 1.00 97.38 112 THR A CA 1
ATOM 773 C C . THR A 1 112 ? 2.399 -0.297 11.274 1.00 97.38 112 THR A C 1
ATOM 775 O O . THR A 1 112 ? 2.122 0.620 10.497 1.00 97.38 112 THR A O 1
ATOM 778 N N . ASN A 1 113 ? 2.408 -0.134 12.603 1.00 94.62 113 ASN A N 1
ATOM 779 C CA . ASN A 1 113 ? 2.210 1.164 13.256 1.00 94.62 113 ASN A CA 1
ATOM 780 C C . ASN A 1 113 ? 0.932 1.873 12.764 1.00 94.62 113 ASN A C 1
ATOM 782 O O . ASN A 1 113 ? 0.947 3.064 12.424 1.00 94.62 113 ASN A O 1
ATOM 786 N N . LEU A 1 114 ? -0.159 1.099 12.677 1.00 95.44 114 LEU A N 1
ATOM 787 C CA . LEU A 1 114 ? -1.473 1.606 12.311 1.00 95.44 114 LEU A CA 1
ATOM 788 C C . LEU A 1 114 ? -1.931 2.565 13.410 1.00 95.44 114 LEU A C 1
ATOM 790 O O . LEU A 1 114 ? -2.189 2.166 14.542 1.00 95.44 114 LEU A O 1
ATOM 794 N N . ARG A 1 115 ? -1.990 3.849 13.072 1.00 93.88 115 ARG A N 1
ATOM 795 C CA . ARG A 1 115 ? -2.235 4.948 14.008 1.00 93.88 115 ARG A CA 1
ATOM 796 C C . ARG A 1 115 ? -3.217 5.938 13.416 1.00 93.88 115 ARG A C 1
ATOM 798 O O . ARG A 1 115 ? -3.319 6.063 12.204 1.00 93.88 115 ARG A O 1
ATOM 805 N N . GLY A 1 116 ? -3.908 6.684 14.260 1.00 92.94 116 GLY A N 1
ATOM 806 C CA . GLY A 1 116 ? -4.908 7.648 13.819 1.00 92.94 116 GLY A CA 1
ATOM 807 C C . GLY A 1 116 ? -6.015 7.758 14.844 1.00 92.94 116 GLY A C 1
ATOM 808 O O . GLY A 1 116 ? -5.783 7.557 16.038 1.00 92.94 116 GLY A O 1
ATOM 809 N N . GLU A 1 117 ? -7.215 8.051 14.369 1.00 94.19 117 GLU A N 1
ATOM 810 C CA . GLU A 1 117 ? -8.375 8.275 15.218 1.00 94.19 117 GLU A CA 1
ATOM 811 C C . GLU A 1 117 ? -9.592 7.513 14.693 1.00 94.19 117 GLU A C 1
ATOM 813 O O . GLU A 1 117 ? -9.818 7.441 13.489 1.00 94.19 117 GLU A O 1
ATOM 818 N N . LEU A 1 118 ? -10.406 6.983 15.599 1.00 93.06 118 LEU A N 1
ATOM 819 C CA . LEU A 1 118 ? -11.724 6.431 15.341 1.00 93.06 118 LEU A CA 1
ATOM 820 C C . LEU A 1 118 ? -12.697 6.974 16.395 1.00 93.06 118 LEU A C 1
ATOM 822 O O . LEU A 1 118 ? -12.551 6.708 17.585 1.00 93.06 118 LEU A O 1
ATOM 826 N N . ASN A 1 119 ? -13.704 7.733 15.963 1.00 92.19 119 ASN A N 1
ATOM 827 C CA . ASN A 1 119 ? -14.715 8.365 16.819 1.00 92.19 119 ASN A CA 1
ATOM 828 C C . ASN A 1 119 ? -14.123 9.195 17.981 1.00 92.19 119 ASN A C 1
ATOM 830 O O . ASN A 1 119 ? -14.600 9.103 19.115 1.00 92.19 119 ASN A O 1
ATOM 834 N N . GLY A 1 120 ? -13.078 9.993 17.738 1.00 89.75 120 GLY A N 1
ATOM 835 C CA . GLY A 1 120 ? -12.443 10.796 18.793 1.00 89.75 120 GLY A CA 1
ATOM 836 C C . GLY 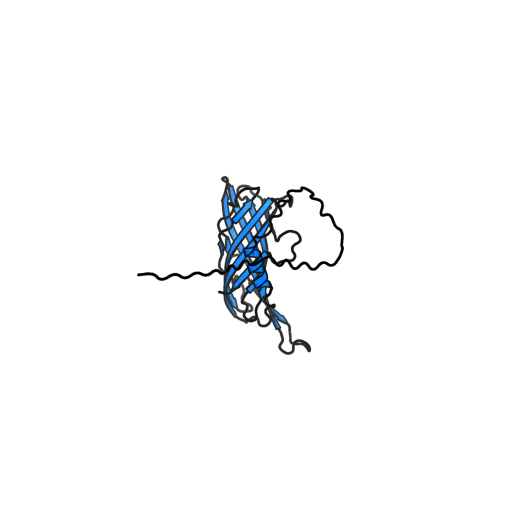A 1 120 ? -11.461 10.035 19.686 1.00 89.75 120 GLY A C 1
ATOM 837 O O . GLY A 1 120 ? -10.938 10.623 20.631 1.00 89.75 120 GLY A O 1
ATOM 838 N N . GLN A 1 121 ? -11.238 8.741 19.445 1.00 92.19 121 GLN A N 1
ATOM 839 C CA . GLN A 1 121 ? -10.318 7.899 20.215 1.00 92.19 121 GLN A CA 1
ATOM 840 C C . GLN A 1 121 ? -9.167 7.401 19.340 1.00 92.19 121 GLN A C 1
ATOM 842 O O . GLN A 1 121 ? -9.350 7.286 18.130 1.00 92.19 121 GLN A O 1
ATOM 847 N N . PRO A 1 122 ? -7.993 7.076 19.908 1.00 93.81 122 PRO A N 1
ATOM 848 C CA . PRO A 1 122 ? -6.914 6.457 19.145 1.00 93.81 122 PRO A CA 1
ATOM 849 C C . PRO A 1 122 ? -7.388 5.197 18.412 1.00 93.81 122 PRO A C 1
ATOM 851 O O . PRO A 1 122 ? -8.112 4.384 18.983 1.00 93.81 122 PRO A O 1
ATOM 854 N N . PHE A 1 123 ? -6.976 5.035 17.155 1.00 93.94 123 PHE A N 1
ATOM 855 C CA . PHE A 1 123 ? -7.240 3.807 16.405 1.00 93.94 123 PHE A CA 1
ATOM 856 C C . PHE A 1 123 ? -6.501 2.619 17.042 1.00 93.94 123 PHE A C 1
ATOM 858 O O . PHE A 1 123 ? -5.284 2.671 17.199 1.00 93.94 123 PHE A O 1
ATOM 865 N N . ASP A 1 124 ? -7.233 1.556 17.382 1.00 93.69 124 ASP A N 1
ATOM 866 C CA . ASP A 1 124 ? -6.717 0.382 18.103 1.00 93.69 124 ASP A CA 1
ATOM 867 C C . ASP A 1 124 ? -7.311 -0.954 17.605 1.00 93.69 124 ASP A C 1
ATOM 869 O O . ASP A 1 124 ? -7.231 -1.978 18.281 1.00 93.69 124 ASP A O 1
ATOM 873 N N . LEU A 1 125 ? -7.959 -0.966 16.431 1.00 93.38 125 LEU A N 1
ATOM 874 C CA . LEU A 1 125 ? -8.680 -2.156 15.958 1.00 93.38 125 LEU A CA 1
ATOM 875 C C . LEU A 1 125 ? -7.763 -3.235 15.372 1.00 93.38 125 LEU A C 1
ATOM 877 O O . LEU A 1 125 ? -8.119 -4.414 15.402 1.00 93.38 125 LEU A O 1
ATOM 881 N N . ILE A 1 126 ? -6.642 -2.827 14.774 1.00 95.56 126 ILE A N 1
ATOM 882 C CA . ILE A 1 126 ? -5.701 -3.674 14.033 1.00 95.56 126 ILE A CA 1
ATOM 883 C C . ILE A 1 126 ? -4.288 -3.163 14.315 1.00 95.56 126 ILE A C 1
ATOM 885 O O . ILE A 1 126 ? -4.012 -1.995 14.053 1.00 95.56 126 ILE A O 1
ATOM 889 N N . ASP A 1 127 ? -3.401 -4.038 14.786 1.00 89.94 127 ASP A N 1
ATOM 890 C CA . ASP A 1 127 ? -2.020 -3.663 15.129 1.00 89.94 127 ASP A CA 1
ATOM 891 C C . ASP A 1 127 ? -1.072 -3.736 13.923 1.00 89.94 127 ASP A C 1
ATOM 893 O O . ASP A 1 127 ? -0.196 -2.889 13.735 1.00 89.94 127 ASP A O 1
ATOM 897 N N . GLU A 1 128 ? -1.253 -4.767 13.095 1.00 95.94 128 GLU A N 1
ATOM 898 C CA . GLU A 1 128 ? -0.399 -5.087 11.954 1.00 95.94 128 GLU A CA 1
ATOM 899 C C . GLU A 1 128 ? -1.204 -5.807 10.862 1.00 95.94 128 GLU A C 1
ATOM 901 O O . GLU A 1 128 ? -2.189 -6.502 11.137 1.00 95.94 128 GLU A O 1
ATOM 906 N N . MET A 1 129 ? -0.777 -5.643 9.610 1.00 97.94 129 MET A N 1
ATOM 907 C CA . MET A 1 129 ? -1.295 -6.387 8.464 1.00 97.94 129 MET A CA 1
ATOM 908 C C . MET A 1 129 ? -0.143 -6.981 7.658 1.00 97.94 129 MET A C 1
ATOM 910 O O . MET A 1 129 ? 0.790 -6.274 7.291 1.00 97.94 129 MET A O 1
ATOM 914 N N . ASP A 1 130 ? -0.234 -8.260 7.322 1.00 98.12 130 ASP A N 1
ATOM 915 C CA . ASP A 1 130 ? 0.715 -8.957 6.455 1.00 98.12 130 ASP A CA 1
ATOM 916 C C . ASP A 1 130 ? 0.242 -8.931 5.004 1.00 98.12 130 ASP A C 1
ATOM 918 O O . ASP A 1 130 ? -0.960 -8.982 4.742 1.00 98.12 130 ASP A O 1
ATOM 922 N N . VAL A 1 131 ? 1.174 -8.918 4.047 1.00 97.75 131 VAL A N 1
ATOM 923 C CA . VAL A 1 131 ? 0.841 -9.208 2.645 1.00 97.75 131 VAL A CA 1
ATOM 924 C C . VAL A 1 131 ? 0.165 -10.578 2.561 1.00 97.75 131 VAL A C 1
ATOM 926 O O . VAL A 1 131 ? 0.713 -11.597 2.986 1.00 97.75 131 VAL A O 1
ATOM 929 N N . ASP A 1 132 ? -1.033 -10.601 1.983 1.00 95.69 132 ASP A N 1
ATOM 930 C CA . ASP A 1 132 ? -1.855 -11.798 1.889 1.00 95.69 132 ASP A CA 1
ATOM 931 C C . ASP A 1 132 ? -1.340 -12.705 0.770 1.00 95.69 132 ASP A C 1
ATOM 933 O O . ASP A 1 132 ? -1.574 -12.482 -0.420 1.00 95.69 132 ASP A O 1
ATOM 937 N N . THR A 1 133 ? -0.632 -13.760 1.167 1.00 89.75 133 THR A N 1
ATOM 938 C CA . THR A 1 133 ? -0.078 -14.769 0.251 1.00 89.75 133 THR A CA 1
ATOM 939 C C . THR A 1 133 ? -1.146 -15.563 -0.507 1.00 89.75 133 THR A C 1
ATOM 941 O O . THR A 1 133 ? -0.838 -16.136 -1.551 1.00 89.75 133 THR A O 1
ATOM 944 N N . SER A 1 134 ? -2.393 -15.577 -0.023 1.00 88.81 134 SER A N 1
ATOM 945 C CA . SER A 1 134 ? -3.525 -16.232 -0.686 1.00 88.81 134 SER A CA 1
ATOM 946 C C . SER A 1 134 ? -4.218 -15.335 -1.717 1.00 88.81 134 SER A C 1
ATOM 948 O O . SER A 1 134 ? -4.866 -15.840 -2.637 1.00 88.81 134 SER A O 1
ATOM 950 N N . ALA A 1 135 ? -4.047 -14.016 -1.608 1.00 86.69 135 ALA A N 1
ATOM 951 C CA . ALA A 1 135 ? -4.555 -13.048 -2.567 1.00 86.69 135 ALA A CA 1
ATOM 952 C C . ALA A 1 135 ? -3.584 -12.843 -3.741 1.00 86.69 135 ALA A C 1
ATOM 954 O O . ALA A 1 135 ? -2.361 -12.962 -3.622 1.00 86.69 135 ALA A O 1
ATOM 955 N N . GLN A 1 136 ? -4.135 -12.488 -4.905 1.00 84.38 136 GLN A N 1
ATOM 956 C CA . GLN A 1 136 ? -3.357 -12.261 -6.123 1.00 84.38 136 GLN A CA 1
ATOM 957 C C . GLN A 1 136 ? -2.694 -10.871 -6.114 1.00 84.38 136 GLN A C 1
ATOM 959 O O . GLN A 1 136 ? -3.097 -9.967 -6.843 1.00 84.38 136 GLN A O 1
ATOM 964 N N . SER A 1 137 ? -1.661 -10.702 -5.288 1.00 93.25 137 SER A N 1
ATOM 965 C CA . SER A 1 137 ? -0.787 -9.524 -5.346 1.00 93.25 137 SER A CA 1
ATOM 966 C C . SER A 1 137 ? 0.215 -9.681 -6.491 1.00 93.25 137 SER A C 1
ATOM 968 O O . SER A 1 137 ? 0.877 -10.709 -6.607 1.00 93.25 137 SER A O 1
ATOM 970 N N . SER A 1 138 ? 0.339 -8.682 -7.360 1.00 95.50 138 SER A N 1
ATOM 971 C CA . SER A 1 138 ? 1.071 -8.802 -8.624 1.00 95.50 138 SER A CA 1
ATOM 972 C C . SER A 1 138 ? 1.831 -7.534 -8.997 1.00 95.50 138 SER A C 1
ATOM 974 O O . SER A 1 138 ? 1.594 -6.445 -8.466 1.00 95.50 138 SER A O 1
ATOM 976 N N . ILE A 1 139 ? 2.747 -7.695 -9.950 1.00 96.31 139 ILE A N 1
ATOM 977 C CA . ILE A 1 139 ? 3.299 -6.611 -10.754 1.00 96.31 139 ILE A CA 1
ATOM 978 C C . ILE A 1 139 ? 2.930 -6.912 -12.203 1.00 96.31 139 ILE A C 1
ATOM 980 O O . ILE A 1 139 ? 3.197 -8.004 -12.704 1.00 96.31 139 ILE A O 1
ATOM 984 N N . THR A 1 140 ? 2.295 -5.951 -12.866 1.00 94.56 140 THR A N 1
ATOM 985 C CA . THR A 1 140 ? 1.966 -6.032 -14.291 1.00 94.56 140 THR A CA 1
ATOM 986 C C . THR A 1 140 ? 2.874 -5.098 -15.063 1.00 94.56 140 THR A C 1
ATOM 988 O O . THR A 1 140 ? 2.854 -3.888 -14.835 1.00 94.56 140 THR A O 1
ATOM 991 N N . ARG A 1 141 ? 3.639 -5.657 -16.000 1.00 93.81 141 ARG A N 1
ATOM 992 C CA . ARG A 1 141 ? 4.420 -4.884 -16.958 1.00 93.81 141 ARG A CA 1
ATOM 993 C C . ARG A 1 141 ? 3.573 -4.592 -18.187 1.00 93.81 141 ARG A C 1
ATOM 995 O O . ARG A 1 141 ? 3.099 -5.501 -18.861 1.00 93.81 141 ARG A O 1
ATOM 1002 N N . VAL A 1 142 ? 3.377 -3.314 -18.478 1.00 91.50 142 VAL A N 1
ATOM 1003 C CA . VAL A 1 142 ? 2.626 -2.858 -19.648 1.00 91.50 142 VAL A CA 1
ATOM 1004 C C . VAL A 1 142 ? 3.621 -2.464 -20.721 1.00 91.50 142 VAL A C 1
ATOM 1006 O O . VAL A 1 142 ? 4.457 -1.595 -20.495 1.00 91.50 142 VAL A O 1
ATOM 1009 N N . VAL A 1 143 ? 3.532 -3.096 -21.890 1.00 88.81 143 VAL A N 1
ATOM 1010 C CA . VAL A 1 143 ? 4.397 -2.803 -23.037 1.00 88.81 143 VAL A CA 1
ATOM 1011 C C . VAL A 1 143 ? 3.631 -1.948 -24.036 1.00 88.81 143 VAL A C 1
ATOM 1013 O O . VAL A 1 143 ? 2.635 -2.389 -24.606 1.00 88.81 143 VAL A O 1
ATOM 1016 N N . VAL A 1 144 ? 4.116 -0.733 -24.272 1.00 84.81 144 VAL A N 1
ATOM 1017 C CA . VAL A 1 144 ? 3.657 0.145 -25.347 1.00 84.81 144 VAL A CA 1
ATOM 1018 C C . VAL A 1 144 ? 4.571 -0.080 -26.553 1.00 84.81 144 VAL A C 1
ATOM 1020 O O . VAL A 1 144 ? 5.767 0.229 -26.468 1.00 84.81 144 VAL A O 1
ATOM 1023 N N . PRO A 1 145 ? 4.051 -0.620 -27.672 1.00 80.69 145 PRO A N 1
ATOM 1024 C CA . PRO A 1 145 ? 4.850 -0.857 -28.865 1.00 80.69 145 PRO A CA 1
ATOM 1025 C C . PRO A 1 145 ? 5.478 0.434 -29.408 1.00 80.69 145 PRO A C 1
ATOM 1027 O O . PRO A 1 145 ? 4.923 1.522 -29.214 1.00 80.69 145 PRO A O 1
ATOM 1030 N N . PRO A 1 146 ? 6.602 0.328 -30.134 1.00 84.12 146 PRO A N 1
ATOM 1031 C CA . PRO A 1 146 ? 7.195 1.474 -30.799 1.00 84.12 146 PRO A CA 1
ATOM 1032 C C . PRO A 1 146 ? 6.202 2.164 -31.740 1.00 84.12 146 PRO A C 1
ATOM 1034 O O . PRO A 1 146 ? 5.444 1.514 -32.462 1.00 84.12 146 PRO A O 1
ATOM 1037 N N . SER A 1 147 ? 6.229 3.492 -31.760 1.00 80.44 147 SER A N 1
ATOM 1038 C CA . SER A 1 147 ? 5.457 4.318 -32.694 1.00 80.44 147 SER A CA 1
ATOM 1039 C C . SER A 1 147 ? 6.315 5.470 -33.216 1.00 80.44 147 SER A C 1
ATOM 1041 O O . SER A 1 147 ? 7.427 5.682 -32.737 1.00 80.44 147 SER A O 1
ATOM 1043 N N . GLN A 1 148 ? 5.798 6.256 -34.168 1.00 71.75 148 GLN A N 1
ATOM 1044 C CA . GLN A 1 148 ? 6.504 7.441 -34.686 1.00 71.75 148 GLN A CA 1
ATOM 1045 C C . GLN A 1 148 ? 6.882 8.450 -33.584 1.00 71.75 148 GLN A C 1
ATOM 1047 O O . GLN A 1 148 ? 7.863 9.172 -33.733 1.00 71.75 148 GLN A O 1
ATOM 1052 N N . PHE A 1 149 ? 6.139 8.474 -32.473 1.00 73.19 149 PHE A N 1
ATOM 1053 C CA . PHE A 1 149 ? 6.380 9.362 -31.331 1.00 73.19 149 PHE A CA 1
ATOM 1054 C C . PHE A 1 149 ? 7.173 8.699 -30.199 1.00 73.19 149 PHE A C 1
ATOM 1056 O O . PHE A 1 149 ? 7.623 9.377 -29.282 1.00 73.19 149 PHE A O 1
ATOM 1063 N N . ASN A 1 150 ? 7.348 7.378 -30.259 1.00 73.69 150 ASN A N 1
ATOM 1064 C CA . ASN A 1 150 ? 8.086 6.602 -29.273 1.00 73.69 150 ASN A CA 1
ATOM 1065 C C . ASN A 1 150 ? 8.883 5.489 -29.977 1.00 73.69 150 ASN A C 1
ATOM 1067 O O . ASN A 1 150 ? 8.471 4.326 -29.961 1.00 73.69 150 ASN A O 1
ATOM 1071 N N . PRO A 1 151 ? 9.992 5.831 -30.652 1.00 65.44 151 PRO A N 1
ATOM 1072 C CA . PRO A 1 151 ? 10.699 4.906 -31.537 1.00 65.44 151 PRO A CA 1
ATOM 1073 C C . PRO A 1 151 ? 11.372 3.726 -30.813 1.00 65.44 151 PRO A C 1
ATOM 1075 O O . PRO A 1 151 ? 11.719 2.747 -31.466 1.00 65.44 151 PRO A O 1
ATOM 1078 N N . GLY A 1 152 ? 11.528 3.785 -29.484 1.00 71.38 152 GLY A N 1
ATOM 1079 C CA . GLY A 1 152 ? 12.084 2.696 -28.668 1.00 71.38 152 GLY A CA 1
ATOM 1080 C C . GLY A 1 152 ? 11.046 1.767 -28.028 1.00 71.38 152 GLY A C 1
ATOM 1081 O O . GLY A 1 152 ? 11.423 0.740 -27.469 1.00 71.38 152 GLY A O 1
ATOM 1082 N N . GLY A 1 153 ? 9.752 2.100 -28.103 1.00 79.94 153 GLY A N 1
ATOM 1083 C CA . GLY A 1 153 ? 8.748 1.501 -27.219 1.00 79.94 153 GLY A CA 1
ATOM 1084 C C . GLY A 1 153 ? 8.926 1.966 -25.767 1.00 79.94 153 GLY A C 1
ATOM 1085 O O . GLY A 1 153 ? 9.931 2.567 -25.401 1.00 79.94 153 GLY A O 1
ATOM 1086 N N . GLN A 1 154 ? 7.909 1.761 -24.935 1.00 86.25 154 GLN A N 1
ATOM 1087 C CA . GLN A 1 154 ? 7.940 2.131 -23.514 1.00 86.25 154 GLN A CA 1
ATOM 1088 C C . GLN A 1 154 ? 7.343 1.013 -22.685 1.00 86.25 154 GLN A C 1
ATOM 1090 O O . GLN A 1 154 ? 6.393 0.363 -23.118 1.00 86.25 154 GLN A O 1
ATOM 1095 N N . THR A 1 155 ? 7.869 0.813 -21.482 1.00 89.69 155 THR A N 1
ATOM 1096 C CA . THR A 1 155 ? 7.313 -0.146 -20.536 1.00 89.69 155 THR A CA 1
ATOM 1097 C C . THR A 1 155 ? 7.063 0.476 -19.179 1.00 89.69 155 THR A C 1
ATOM 1099 O O . THR A 1 155 ? 7.976 1.027 -18.573 1.00 89.69 155 THR A O 1
ATOM 1102 N N . SER A 1 156 ? 5.838 0.347 -18.682 1.00 90.88 156 SER A N 1
ATOM 1103 C CA . SER A 1 156 ? 5.447 0.804 -17.348 1.00 90.88 156 SER A CA 1
ATOM 1104 C C . SER A 1 156 ? 5.083 -0.374 -16.449 1.00 90.88 156 SER A C 1
ATOM 1106 O O . SER A 1 156 ? 4.919 -1.506 -16.914 1.00 90.88 156 SER A O 1
ATOM 1108 N N . GLY A 1 157 ? 4.987 -0.113 -15.148 1.00 93.56 157 GLY A N 1
ATOM 1109 C CA . GLY A 1 157 ? 4.616 -1.106 -14.149 1.00 93.56 157 GLY A CA 1
ATOM 1110 C C . GLY A 1 157 ? 3.401 -0.668 -13.339 1.00 93.56 157 GLY A C 1
ATOM 1111 O O . GLY A 1 157 ? 3.305 0.493 -12.930 1.00 93.56 157 GLY A O 1
ATOM 1112 N N . ILE A 1 158 ? 2.516 -1.618 -13.049 1.00 95.25 158 ILE A N 1
ATOM 1113 C CA . ILE A 1 158 ? 1.417 -1.476 -12.088 1.00 95.25 158 ILE A CA 1
ATOM 1114 C C . ILE A 1 158 ? 1.639 -2.485 -10.961 1.00 95.25 158 ILE A C 1
ATOM 1116 O O . ILE A 1 158 ? 1.868 -3.662 -11.234 1.00 95.25 158 ILE A O 1
ATOM 1120 N N . ALA A 1 159 ? 1.555 -2.036 -9.713 1.00 97.19 159 ALA A N 1
ATOM 1121 C CA . ALA A 1 159 ? 1.602 -2.869 -8.520 1.00 97.19 159 ALA A CA 1
ATOM 1122 C C . ALA A 1 159 ? 0.193 -3.028 -7.935 1.00 97.19 159 ALA A C 1
ATOM 1124 O O . ALA A 1 159 ? -0.524 -2.041 -7.776 1.00 97.19 159 ALA A O 1
ATOM 1125 N N . ASN A 1 160 ? -0.174 -4.261 -7.585 1.00 97.00 160 ASN A N 1
ATOM 1126 C CA . ASN A 1 160 ? -1.361 -4.579 -6.792 1.00 97.00 160 ASN A CA 1
ATOM 1127 C C . ASN A 1 160 ? -0.928 -5.413 -5.591 1.00 97.00 160 ASN A C 1
ATOM 1129 O O . ASN A 1 160 ? -0.277 -6.442 -5.772 1.00 97.00 160 ASN A O 1
ATOM 1133 N N . ILE A 1 161 ? -1.267 -4.973 -4.384 1.00 98.00 161 ILE A N 1
ATOM 1134 C CA . ILE A 1 161 ? -0.790 -5.577 -3.140 1.00 98.00 161 ILE A CA 1
ATOM 1135 C C . ILE A 1 161 ? -1.959 -5.688 -2.172 1.00 98.00 161 ILE A C 1
ATOM 1137 O O . ILE A 1 161 ? -2.491 -4.684 -1.705 1.00 98.00 161 ILE A O 1
ATOM 1141 N N . ALA A 1 162 ? -2.350 -6.918 -1.872 1.00 97.69 162 ALA A N 1
ATOM 1142 C CA . ALA A 1 162 ? -3.337 -7.225 -0.855 1.00 97.69 162 ALA A CA 1
ATOM 1143 C C . ALA A 1 162 ? -2.638 -7.483 0.481 1.00 97.69 162 ALA A C 1
ATOM 1145 O O . ALA A 1 162 ? -1.659 -8.228 0.542 1.00 97.69 162 ALA A O 1
ATOM 1146 N N . LEU A 1 163 ? -3.166 -6.895 1.548 1.00 98.12 163 LEU A N 1
ATOM 1147 C CA . LEU A 1 163 ? -2.755 -7.143 2.921 1.00 98.12 163 LEU A CA 1
ATOM 1148 C C . LEU A 1 163 ? -3.958 -7.566 3.758 1.00 98.12 163 LEU A C 1
ATOM 1150 O O . LEU A 1 163 ? -5.081 -7.108 3.538 1.00 98.12 163 LEU A O 1
ATOM 1154 N N . THR A 1 164 ? -3.713 -8.400 4.758 1.00 97.25 164 THR A N 1
ATOM 1155 C CA . THR A 1 164 ? -4.713 -8.827 5.735 1.00 97.25 164 THR A CA 1
ATOM 1156 C C . THR A 1 164 ? -4.151 -8.753 7.140 1.00 97.25 164 THR A C 1
ATOM 1158 O O . THR A 1 164 ? -2.992 -9.084 7.363 1.00 97.25 164 THR A O 1
ATOM 1161 N N . GLY A 1 165 ? -4.984 -8.359 8.094 1.00 96.06 165 GLY A N 1
ATOM 1162 C CA . GLY A 1 165 ? -4.621 -8.323 9.505 1.00 96.06 165 GLY A CA 1
ATOM 1163 C C . GLY A 1 165 ? -5.806 -8.645 10.395 1.00 96.06 165 GLY A C 1
ATOM 1164 O O . GLY A 1 165 ? -6.964 -8.607 9.967 1.00 96.06 165 GLY A O 1
ATOM 1165 N N . THR A 1 166 ? -5.512 -8.961 11.647 1.00 94.75 166 THR A N 1
ATOM 1166 C CA . THR A 1 166 ? -6.515 -9.185 12.688 1.00 94.75 166 THR A CA 1
ATOM 1167 C C . THR A 1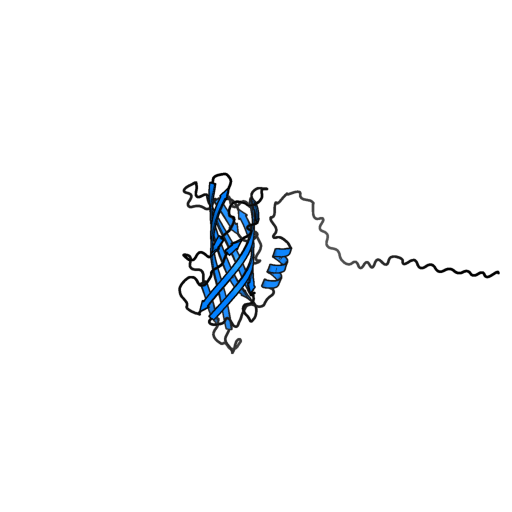 166 ? -6.107 -8.459 13.952 1.00 94.75 166 THR A C 1
ATOM 1169 O O . THR A 1 166 ? -4.918 -8.356 14.237 1.00 94.75 166 THR A O 1
ATOM 1172 N N . GLY A 1 167 ? -7.082 -8.012 14.729 1.00 93.44 167 GLY A N 1
ATOM 1173 C CA . GLY A 1 167 ? -6.835 -7.361 16.009 1.00 93.44 167 GLY A CA 1
ATOM 1174 C C . GLY A 1 167 ? -8.007 -7.533 16.957 1.00 93.44 167 GLY A C 1
ATOM 1175 O O . GLY A 1 167 ? -9.053 -8.086 16.596 1.00 93.44 167 GLY A O 1
ATOM 1176 N N . THR A 1 168 ? -7.823 -7.098 18.197 1.00 90.81 168 THR A N 1
ATOM 1177 C CA . THR A 1 168 ? -8.856 -7.181 19.229 1.00 90.81 168 THR A CA 1
ATOM 1178 C C . THR A 1 168 ? -8.962 -5.874 19.987 1.00 90.81 168 THR A C 1
ATOM 1180 O O . THR A 1 168 ? -7.985 -5.441 20.586 1.00 90.81 168 THR A O 1
ATOM 1183 N N . SER A 1 169 ? -10.162 -5.300 20.035 1.00 90.19 169 SER A N 1
ATOM 1184 C CA . SER A 1 169 ? -10.456 -4.098 20.821 1.00 90.19 169 SER A CA 1
ATOM 1185 C C . SER A 1 169 ? -11.857 -4.192 21.422 1.00 90.19 169 SER A C 1
ATOM 1187 O O . SER A 1 169 ? -12.769 -4.778 20.830 1.00 90.19 169 SER A O 1
ATOM 1189 N N . GLY A 1 170 ? -12.026 -3.684 22.645 1.00 85.94 170 GLY A N 1
ATOM 1190 C CA . GLY A 1 170 ? -13.316 -3.680 23.344 1.00 85.94 170 GLY A CA 1
ATOM 1191 C C . GLY A 1 170 ? -13.955 -5.066 23.519 1.00 85.94 170 GLY A C 1
ATOM 1192 O O . GLY A 1 170 ? -15.178 -5.178 23.535 1.00 85.94 170 GLY A O 1
ATOM 1193 N N . GLY A 1 171 ? -13.147 -6.132 23.597 1.00 87.06 171 GLY A N 1
ATOM 1194 C CA . GLY A 1 171 ? -13.626 -7.517 23.704 1.00 87.06 171 GLY A CA 1
ATOM 1195 C C . GLY A 1 171 ? -14.146 -8.130 22.396 1.00 87.06 171 GLY A C 1
ATOM 1196 O O . GLY A 1 171 ? -14.716 -9.219 22.426 1.00 87.06 171 GLY A O 1
ATOM 1197 N N . LYS A 1 172 ? -13.953 -7.457 21.257 1.00 90.81 172 LYS A N 1
ATOM 1198 C CA . LYS A 1 172 ? -14.319 -7.933 19.918 1.00 90.81 172 LYS A CA 1
ATOM 1199 C C . LYS A 1 172 ? -13.079 -8.258 19.099 1.00 90.81 172 LYS A C 1
ATOM 1201 O O . LYS A 1 172 ? -12.021 -7.672 19.317 1.00 90.81 172 LYS A O 1
ATOM 1206 N N . THR A 1 173 ? -13.230 -9.158 18.132 1.00 92.81 173 THR A N 1
ATOM 1207 C CA . THR A 1 173 ? -12.178 -9.504 17.169 1.00 92.81 173 THR A CA 1
ATOM 1208 C C . THR A 1 173 ? -12.493 -8.886 15.820 1.00 92.81 173 THR A C 1
ATOM 1210 O O . THR A 1 173 ? -13.579 -9.093 15.273 1.00 92.81 173 THR A O 1
ATOM 1213 N N . TYR A 1 174 ? -11.523 -8.180 15.258 1.00 94.69 174 TYR A N 1
ATOM 1214 C CA . TYR A 1 174 ? -11.621 -7.541 13.959 1.00 94.69 174 TYR A CA 1
ATOM 1215 C C . TYR A 1 174 ? -10.704 -8.221 12.952 1.00 94.69 174 TYR A C 1
ATOM 1217 O O . TYR A 1 174 ? -9.614 -8.683 13.288 1.00 94.69 174 TYR A O 1
ATOM 1225 N N . ARG A 1 175 ? -11.147 -8.245 11.699 1.00 95.00 175 ARG A N 1
ATOM 1226 C CA . ARG A 1 175 ? -10.326 -8.586 10.539 1.00 95.00 175 ARG A CA 1
ATOM 1227 C C . ARG A 1 175 ? -10.320 -7.401 9.591 1.00 95.00 175 ARG A C 1
ATOM 1229 O O . ARG A 1 175 ? -11.384 -6.879 9.275 1.00 95.00 175 ARG A O 1
ATOM 1236 N N . ALA A 1 176 ? -9.153 -7.030 9.091 1.00 95.50 176 ALA A N 1
ATOM 1237 C CA . ALA A 1 176 ? -9.011 -6.031 8.049 1.00 95.50 176 ALA A CA 1
ATOM 1238 C C . ALA A 1 176 ? -8.417 -6.643 6.784 1.00 95.50 176 ALA A C 1
ATOM 1240 O O . ALA A 1 176 ? -7.517 -7.479 6.851 1.00 95.50 176 ALA A O 1
ATOM 1241 N N . ASN A 1 177 ? -8.906 -6.185 5.637 1.00 96.00 177 ASN A N 1
ATOM 1242 C CA . ASN A 1 177 ? -8.284 -6.400 4.338 1.00 96.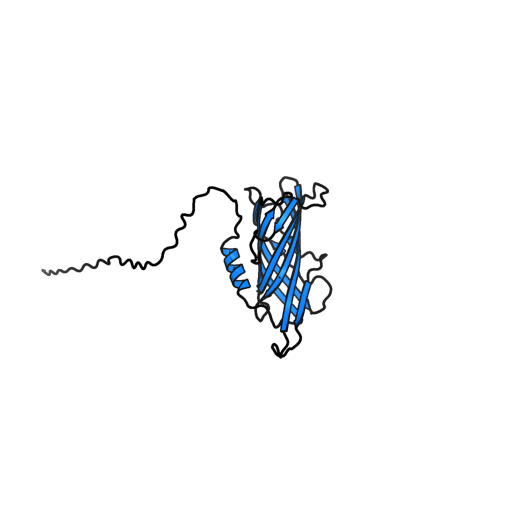00 177 ASN A CA 1
ATOM 1243 C C . ASN A 1 177 ? -7.944 -5.021 3.763 1.00 96.00 177 ASN A C 1
ATOM 1245 O O . ASN A 1 177 ? -8.801 -4.137 3.775 1.00 96.00 177 ASN A O 1
ATOM 1249 N N . MET A 1 178 ? -6.731 -4.838 3.254 1.00 97.25 178 MET A N 1
ATOM 1250 C CA . MET A 1 178 ? -6.275 -3.613 2.600 1.00 97.25 178 MET A CA 1
ATOM 1251 C C . MET A 1 178 ? -5.782 -3.957 1.198 1.00 97.25 178 MET A C 1
ATOM 1253 O O . MET A 1 178 ? -5.089 -4.951 1.008 1.00 97.25 178 MET A O 1
ATOM 1257 N N . MET A 1 179 ? -6.135 -3.138 0.214 1.00 96.81 179 MET A N 1
ATOM 1258 C CA . MET A 1 179 ? -5.614 -3.225 -1.146 1.00 96.81 179 MET A CA 1
ATOM 1259 C C . MET A 1 179 ? -4.842 -1.951 -1.457 1.00 96.81 179 MET A C 1
ATOM 1261 O O . MET A 1 179 ? -5.387 -0.858 -1.304 1.00 96.81 179 MET A O 1
ATOM 1265 N N . LEU A 1 180 ? -3.598 -2.105 -1.903 1.00 97.50 180 LEU A N 1
ATOM 1266 C CA . LEU A 1 180 ? -2.767 -1.046 -2.464 1.00 97.50 180 LEU A CA 1
ATOM 1267 C C . LEU A 1 180 ? -2.679 -1.255 -3.976 1.00 97.50 180 LEU A C 1
ATOM 1269 O O . LEU A 1 180 ? -2.246 -2.314 -4.433 1.00 97.50 180 LEU A O 1
ATOM 1273 N N . THR A 1 181 ? -3.037 -0.238 -4.751 1.00 96.38 181 THR A N 1
ATOM 1274 C CA . THR A 1 181 ? -2.893 -0.236 -6.209 1.00 96.38 181 THR A CA 1
ATOM 1275 C C . THR A 1 181 ? -2.132 1.007 -6.624 1.00 96.38 181 THR A C 1
ATOM 1277 O O . THR A 1 181 ? -2.555 2.121 -6.328 1.00 96.38 181 THR A O 1
ATOM 1280 N N . GLY A 1 182 ? -1.015 0.839 -7.328 1.00 96.19 182 GLY A N 1
ATOM 1281 C CA . GLY A 1 182 ? -0.171 1.967 -7.710 1.00 96.19 182 GLY A CA 1
ATOM 1282 C C . GLY A 1 182 ? 0.639 1.746 -8.973 1.00 96.19 182 GLY A C 1
ATOM 1283 O O . GLY A 1 182 ? 0.728 0.645 -9.509 1.00 96.19 182 GLY A O 1
ATOM 1284 N N . THR A 1 183 ? 1.238 2.829 -9.450 1.00 96.62 183 THR A N 1
ATOM 1285 C CA . THR A 1 183 ? 2.139 2.839 -10.608 1.00 96.62 183 THR A CA 1
ATOM 1286 C C . THR A 1 183 ? 3.575 3.029 -10.155 1.00 96.62 183 THR A C 1
ATOM 1288 O O . THR A 1 183 ? 3.820 3.829 -9.246 1.00 96.62 183 THR A O 1
ATOM 1291 N N . PHE A 1 184 ? 4.513 2.356 -10.821 1.00 97.62 184 PHE A N 1
ATOM 1292 C CA . PHE A 1 184 ? 5.937 2.619 -10.628 1.00 97.62 184 PHE A CA 1
ATOM 1293 C C . PHE A 1 184 ? 6.325 3.986 -11.207 1.00 97.62 184 PHE A C 1
ATOM 1295 O O . PHE A 1 184 ? 5.813 4.431 -12.243 1.00 97.62 184 PHE A O 1
ATOM 1302 N N . ARG A 1 185 ? 7.207 4.671 -10.486 1.00 96.62 185 ARG A N 1
ATOM 1303 C CA . ARG A 1 185 ? 7.690 6.024 -10.754 1.00 96.62 185 ARG A CA 1
ATOM 1304 C C . ARG A 1 185 ? 9.213 6.053 -10.603 1.00 96.62 185 ARG A C 1
ATOM 1306 O O . ARG A 1 185 ? 9.771 5.341 -9.770 1.00 96.62 185 ARG A O 1
ATOM 1313 N N . GLY A 1 186 ? 9.862 6.930 -11.363 1.00 95.00 186 GLY A N 1
ATOM 1314 C CA . GLY A 1 186 ? 11.315 7.018 -11.491 1.00 95.00 186 GLY A CA 1
ATOM 1315 C C . GLY A 1 186 ? 11.856 6.103 -12.592 1.00 95.00 186 GLY A C 1
ATOM 1316 O O . GLY A 1 186 ? 11.259 5.071 -12.903 1.00 95.00 186 GLY A O 1
ATOM 1317 N N . ASP A 1 187 ? 12.989 6.489 -13.177 1.00 87.38 187 ASP A N 1
ATOM 1318 C CA . ASP A 1 187 ? 13.648 5.753 -14.271 1.00 87.38 187 ASP 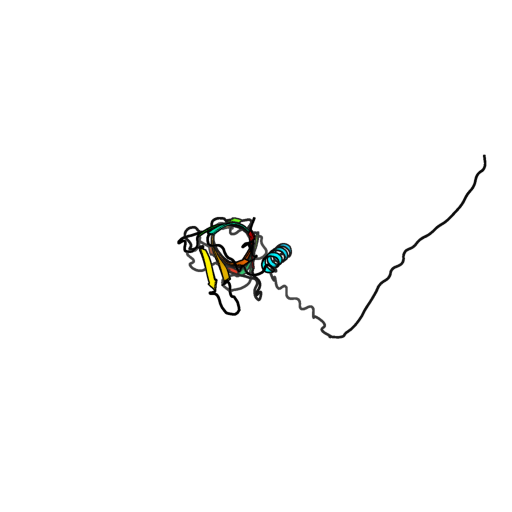A CA 1
ATOM 1319 C C . ASP A 1 187 ? 14.157 4.361 -13.842 1.00 87.38 187 ASP A C 1
ATOM 1321 O O . ASP A 1 187 ? 14.449 3.516 -14.681 1.00 87.38 187 ASP A O 1
ATOM 1325 N N . ASP A 1 188 ? 14.242 4.131 -12.531 1.00 89.62 188 ASP A N 1
ATOM 1326 C CA . ASP A 1 188 ? 14.769 2.951 -11.841 1.00 89.62 188 ASP A CA 1
ATOM 1327 C C . ASP A 1 188 ? 13.738 2.295 -10.902 1.00 89.62 188 ASP A C 1
ATOM 1329 O O . ASP A 1 188 ? 14.094 1.633 -9.916 1.00 89.62 188 ASP A O 1
ATOM 1333 N N . GLU A 1 189 ? 12.450 2.552 -11.158 1.00 94.56 189 GLU A N 1
ATOM 1334 C CA . GLU A 1 189 ? 11.344 2.068 -10.329 1.00 94.56 189 GLU A CA 1
ATOM 1335 C C . GLU A 1 189 ? 11.489 2.489 -8.855 1.00 94.56 189 GLU A C 1
ATOM 1337 O O . GLU A 1 189 ? 11.068 1.764 -7.948 1.00 94.56 189 GLU A O 1
ATOM 1342 N N . SER A 1 190 ? 12.119 3.641 -8.586 1.00 96.25 190 SER A N 1
ATOM 1343 C CA . SER A 1 190 ? 12.458 4.083 -7.226 1.00 96.25 190 SER A CA 1
ATOM 1344 C C . SER A 1 190 ? 11.265 4.468 -6.359 1.00 96.25 190 SER A C 1
ATOM 1346 O O . SER A 1 190 ? 11.453 4.766 -5.177 1.00 96.25 190 SER A O 1
ATOM 1348 N N . ALA A 1 191 ? 10.049 4.511 -6.897 1.00 97.75 191 ALA A N 1
ATOM 1349 C CA . ALA A 1 191 ? 8.846 4.655 -6.092 1.00 97.75 191 ALA A CA 1
ATOM 1350 C C . ALA A 1 191 ? 7.635 3.934 -6.684 1.00 97.75 191 ALA A C 1
ATOM 1352 O O . ALA A 1 191 ? 7.549 3.687 -7.884 1.00 97.75 191 ALA A O 1
ATOM 1353 N N . ILE A 1 192 ? 6.666 3.671 -5.816 1.00 98.19 192 ILE A N 1
ATOM 1354 C CA . ILE A 1 192 ? 5.307 3.254 -6.140 1.00 98.19 192 ILE A CA 1
ATOM 1355 C C . ILE A 1 192 ? 4.384 4.299 -5.537 1.00 98.19 192 ILE A C 1
ATOM 1357 O O . ILE A 1 192 ? 4.549 4.681 -4.380 1.00 98.19 192 ILE A O 1
ATOM 1361 N N . VAL A 1 193 ? 3.423 4.769 -6.322 1.00 97.38 193 VAL A N 1
ATOM 1362 C CA . VAL A 1 193 ? 2.453 5.773 -5.883 1.00 97.38 193 VAL A CA 1
ATOM 1363 C C . VAL A 1 193 ? 1.073 5.374 -6.376 1.00 97.38 193 VAL A C 1
ATOM 1365 O O . VAL A 1 193 ? 0.924 4.979 -7.537 1.00 97.38 193 VAL A O 1
ATOM 1368 N N . GLY A 1 194 ? 0.067 5.476 -5.510 1.00 95.88 194 GLY A N 1
ATOM 1369 C CA . GLY A 1 194 ? -1.298 5.158 -5.899 1.00 95.88 194 GLY A CA 1
ATOM 1370 C C . GLY A 1 194 ? -2.314 5.234 -4.773 1.00 95.88 194 GLY A C 1
ATOM 1371 O O . GLY A 1 194 ? -2.188 6.029 -3.841 1.00 95.88 194 GLY A O 1
ATOM 1372 N N . SER A 1 195 ? -3.343 4.409 -4.900 1.00 94.75 195 SER A N 1
ATOM 1373 C CA . SER A 1 195 ? -4.482 4.380 -3.999 1.00 94.75 195 SER A CA 1
ATOM 1374 C C . SER A 1 195 ? -4.399 3.203 -3.040 1.00 94.75 195 SER A C 1
ATOM 1376 O O . SER A 1 195 ? -3.941 2.116 -3.393 1.00 94.75 195 SER A O 1
ATOM 1378 N N . SER A 1 196 ? -4.907 3.412 -1.837 1.00 95.75 196 SER A N 1
ATOM 1379 C CA . SER A 1 196 ? -5.150 2.380 -0.849 1.00 95.75 196 SER A CA 1
ATOM 1380 C C . SER A 1 196 ? -6.608 2.415 -0.405 1.00 95.75 196 SER A C 1
ATOM 1382 O O . SER A 1 196 ? -7.203 3.481 -0.224 1.00 95.75 196 SER A O 1
ATOM 1384 N N . SER A 1 197 ? -7.179 1.234 -0.203 1.00 95.00 197 SER A N 1
ATOM 1385 C CA . SER A 1 197 ? -8.520 1.068 0.359 1.00 95.00 197 SER A CA 1
ATOM 1386 C C . SER A 1 197 ? -8.530 -0.077 1.355 1.00 95.00 197 SER A C 1
ATOM 1388 O O . SER A 1 197 ? -7.838 -1.070 1.131 1.00 95.00 197 SER A O 1
ATOM 1390 N N . SER A 1 198 ? -9.329 0.038 2.412 1.00 95.56 198 SER A N 1
ATOM 1391 C CA . SER A 1 198 ? -9.451 -0.998 3.436 1.00 95.56 198 SER A CA 1
ATOM 1392 C C . SER A 1 198 ? -10.900 -1.326 3.753 1.00 95.56 198 SER A C 1
ATOM 1394 O O . SER A 1 198 ? -11.794 -0.491 3.645 1.00 95.56 198 SER A O 1
ATOM 1396 N N . GLN A 1 199 ? -11.122 -2.551 4.204 1.00 95.69 199 GLN A N 1
ATOM 1397 C CA . GLN A 1 199 ? -12.389 -3.026 4.739 1.00 95.69 199 GLN A CA 1
ATOM 1398 C C . GLN A 1 199 ? -12.118 -3.705 6.073 1.00 95.69 199 GLN A C 1
ATOM 1400 O O . GLN A 1 199 ? -11.297 -4.621 6.133 1.00 95.69 199 GLN A O 1
ATOM 1405 N N . ILE A 1 200 ? -12.806 -3.268 7.123 1.00 95.38 200 ILE A N 1
ATOM 1406 C CA . ILE A 1 200 ? -12.675 -3.820 8.471 1.00 95.38 200 ILE A CA 1
ATOM 1407 C C . ILE A 1 200 ? -13.994 -4.480 8.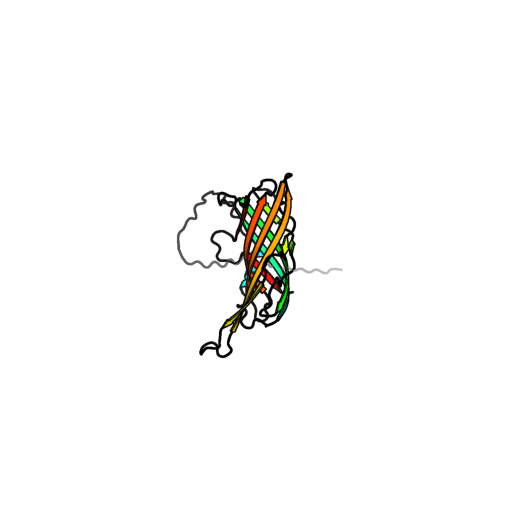852 1.00 95.38 200 ILE A C 1
ATOM 1409 O O . ILE A 1 200 ? -15.062 -3.884 8.723 1.00 95.38 200 ILE A O 1
ATOM 1413 N N . TYR A 1 201 ? -13.908 -5.708 9.340 1.00 94.81 201 TYR A N 1
ATOM 1414 C CA . TYR A 1 201 ? -15.023 -6.563 9.711 1.00 94.81 201 TYR A CA 1
ATOM 1415 C C . TYR A 1 201 ? -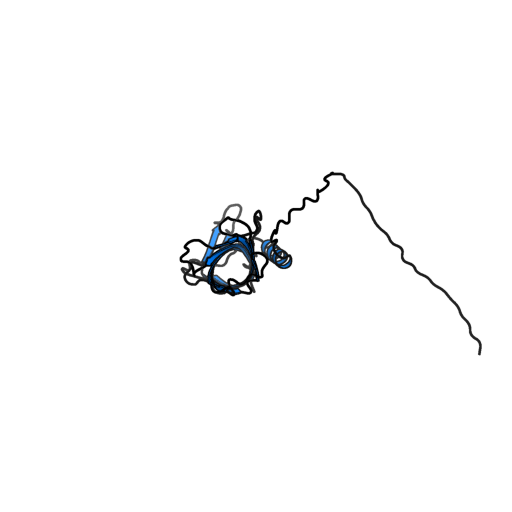14.949 -6.858 11.204 1.00 94.81 201 TYR A C 1
ATOM 1417 O O . TYR A 1 201 ? -13.906 -7.290 11.694 1.00 94.81 201 TYR A O 1
ATOM 1425 N N . ASP A 1 202 ? -16.054 -6.668 11.919 1.00 92.38 202 ASP A N 1
ATOM 1426 C CA . ASP A 1 202 ? -16.238 -7.249 13.248 1.00 92.38 202 ASP A CA 1
ATOM 1427 C C . ASP A 1 202 ? -16.594 -8.726 13.057 1.00 92.38 202 ASP A C 1
ATOM 1429 O O . ASP A 1 202 ? -17.650 -9.050 12.522 1.00 92.38 202 ASP A O 1
ATOM 1433 N N . THR A 1 203 ? -15.688 -9.619 13.446 1.00 89.00 203 THR A N 1
ATOM 1434 C CA . THR A 1 203 ? -15.846 -11.072 13.271 1.00 89.00 203 THR A CA 1
ATOM 1435 C C . THR A 1 203 ? -16.615 -11.729 14.416 1.00 89.00 203 THR A C 1
ATOM 1437 O O . THR A 1 203 ? -16.963 -12.906 14.323 1.00 89.00 203 THR A O 1
ATOM 1440 N N . SER A 1 204 ? -16.911 -10.979 15.487 1.00 82.69 204 SER A N 1
ATOM 1441 C CA . SER A 1 204 ? -17.765 -11.457 16.582 1.00 82.69 204 SER A CA 1
ATOM 1442 C C . SER A 1 204 ? -19.238 -11.532 16.172 1.00 82.69 204 SER A C 1
ATOM 1444 O O . SER A 1 204 ? -20.004 -12.339 16.699 1.00 82.69 204 SER A O 1
ATOM 1446 N N . VAL A 1 205 ? -19.623 -10.727 15.183 1.00 77.25 205 VAL A N 1
ATOM 1447 C CA . VAL A 1 205 ? -20.899 -10.822 14.481 1.00 77.25 205 VAL A CA 1
ATOM 1448 C C . VAL A 1 205 ? -20.638 -11.502 13.141 1.00 77.25 205 VAL A C 1
ATOM 1450 O O . VAL A 1 205 ? -19.662 -11.189 12.470 1.00 77.25 205 VAL A O 1
ATOM 1453 N N . GLN A 1 206 ? -21.479 -12.452 12.720 1.00 66.62 206 GLN A N 1
ATOM 1454 C CA . GLN A 1 206 ? -21.369 -13.058 11.384 1.00 66.62 206 GLN A CA 1
ATOM 1455 C C . GLN A 1 206 ? -21.796 -12.051 10.299 1.00 66.62 206 GLN A C 1
ATOM 1457 O O . GLN A 1 206 ? -22.805 -12.231 9.620 1.00 66.62 206 GLN A O 1
ATOM 1462 N N . SER A 1 207 ? -21.060 -10.947 10.174 1.00 69.06 207 SER A N 1
ATOM 1463 C CA . SER A 1 207 ? -21.292 -9.912 9.181 1.00 69.06 207 SER A CA 1
ATOM 1464 C C . SER A 1 207 ? -20.475 -10.201 7.932 1.00 69.06 207 SER A C 1
ATOM 1466 O O . SER A 1 207 ? -19.255 -10.341 7.980 1.00 69.06 207 SER A O 1
ATOM 1468 N N . VAL A 1 208 ? -21.160 -10.233 6.792 1.00 78.50 208 VAL A N 1
ATOM 1469 C CA . VAL A 1 208 ? -20.531 -10.203 5.463 1.00 78.50 208 VAL A CA 1
ATOM 1470 C C . VAL A 1 208 ? -20.222 -8.778 4.999 1.00 78.50 208 VAL A C 1
ATOM 1472 O O . VAL A 1 208 ? -19.541 -8.603 3.996 1.00 78.50 208 VAL A O 1
ATOM 1475 N N . GLN A 1 209 ? -20.718 -7.762 5.712 1.00 87.44 209 GLN A N 1
ATOM 1476 C CA . GLN A 1 209 ? -20.470 -6.353 5.411 1.00 87.44 209 GLN A CA 1
ATOM 1477 C C . GLN A 1 209 ? -19.388 -5.785 6.338 1.00 87.44 209 GLN A C 1
ATOM 1479 O O . GLN A 1 209 ? -19.382 -6.117 7.533 1.00 87.44 209 GLN A O 1
ATOM 1484 N N . PRO A 1 210 ? -18.491 -4.926 5.825 1.00 92.12 210 PRO A N 1
ATOM 1485 C CA . PRO A 1 210 ? -17.527 -4.240 6.667 1.00 92.12 210 PRO A CA 1
ATOM 1486 C C . PRO A 1 210 ? -18.243 -3.279 7.622 1.00 92.12 210 PRO A C 1
ATOM 1488 O O . PRO A 1 210 ? -19.212 -2.620 7.251 1.00 92.12 210 PRO A O 1
ATOM 1491 N N . VAL A 1 211 ? -17.752 -3.196 8.857 1.00 93.44 211 VAL A N 1
ATOM 1492 C CA . VAL A 1 211 ? -18.201 -2.204 9.846 1.00 93.44 211 VAL A CA 1
ATOM 1493 C C . VAL A 1 211 ? -17.523 -0.851 9.638 1.00 93.44 211 VAL A C 1
ATOM 1495 O O . VAL A 1 211 ? -18.068 0.170 10.044 1.00 93.44 211 VAL A O 1
ATOM 1498 N N . LEU A 1 212 ? -16.352 -0.849 8.992 1.00 93.62 212 LEU A N 1
ATOM 1499 C CA . LEU A 1 212 ? -15.638 0.351 8.572 1.00 93.62 212 LEU A CA 1
ATOM 1500 C C . LEU A 1 212 ? -15.014 0.141 7.195 1.00 93.62 212 LEU A C 1
ATOM 1502 O O . LEU A 1 212 ? -14.487 -0.934 6.892 1.00 93.62 212 LEU A O 1
ATOM 1506 N N . THR A 1 213 ? -14.996 1.199 6.396 1.00 95.00 213 THR A N 1
ATOM 1507 C CA . THR A 1 213 ? -14.259 1.246 5.131 1.00 95.00 213 THR A CA 1
ATOM 1508 C C . THR A 1 213 ? -13.239 2.372 5.161 1.00 95.00 213 THR A C 1
ATOM 1510 O O . THR A 1 213 ? -13.584 3.499 5.503 1.00 95.00 213 THR A O 1
ATOM 1513 N N . GLY A 1 214 ? -12.000 2.071 4.786 1.00 93.12 214 GLY A N 1
ATOM 1514 C CA . GLY A 1 214 ? -10.941 3.050 4.572 1.00 93.12 214 GLY A CA 1
ATOM 1515 C C . GLY A 1 214 ? -10.826 3.402 3.094 1.00 93.12 214 GLY A C 1
ATOM 1516 O O . GLY A 1 214 ? -10.791 2.506 2.249 1.00 93.12 214 GLY A O 1
ATOM 1517 N N . ALA A 1 215 ? -10.757 4.689 2.781 1.00 91.12 215 ALA A N 1
ATOM 1518 C CA . ALA A 1 215 ? -10.624 5.193 1.417 1.00 91.12 215 ALA A CA 1
ATOM 1519 C C . ALA A 1 215 ? -9.683 6.411 1.378 1.00 91.12 215 ALA A C 1
ATOM 1521 O O . ALA A 1 215 ? -9.357 6.962 2.437 1.00 91.12 215 ALA A O 1
ATOM 1522 N N . PRO A 1 216 ? -9.248 6.856 0.184 1.00 85.62 216 PRO A N 1
ATOM 1523 C CA . PRO A 1 216 ? -8.614 8.160 0.033 1.00 85.62 216 PRO A CA 1
ATOM 1524 C C . PRO A 1 216 ? -9.490 9.278 0.604 1.00 85.62 216 PRO A C 1
ATOM 1526 O O . PRO A 1 216 ? -10.708 9.134 0.733 1.00 85.62 216 PRO A O 1
ATOM 1529 N N . GLU A 1 217 ? -8.869 10.407 0.932 1.00 80.06 217 GLU A N 1
ATOM 1530 C CA . GLU A 1 217 ? -9.593 11.583 1.410 1.00 80.06 217 GLU A CA 1
ATOM 1531 C C . GLU A 1 217 ? -10.660 12.016 0.388 1.00 80.06 217 GLU A C 1
ATOM 1533 O O . GLU A 1 217 ? -10.401 12.097 -0.816 1.00 80.06 217 GLU A O 1
ATOM 1538 N N . VAL A 1 218 ? -11.888 12.254 0.860 1.00 64.88 218 VAL A N 1
ATOM 1539 C CA . VAL A 1 218 ? -13.035 12.547 -0.010 1.00 64.88 218 VAL A CA 1
ATOM 1540 C C . VAL A 1 218 ? -12.765 13.815 -0.820 1.00 64.88 218 VAL A C 1
ATOM 1542 O O . VAL A 1 218 ? -12.519 14.880 -0.263 1.00 64.88 218 VAL A O 1
ATOM 1545 N N . GLY A 1 219 ? -12.846 13.701 -2.148 1.00 58.75 219 GLY A N 1
ATOM 1546 C CA . GLY A 1 219 ? -12.582 14.811 -3.069 1.00 58.75 219 GLY A CA 1
ATOM 1547 C C . GLY A 1 219 ? -11.106 15.003 -3.426 1.00 58.75 219 GLY A C 1
ATOM 1548 O O . GLY A 1 219 ? -10.805 15.861 -4.255 1.00 58.75 219 GLY A O 1
ATOM 1549 N N . SER A 1 220 ? -10.197 14.196 -2.872 1.00 62.88 220 SER A N 1
ATOM 1550 C CA . SER A 1 220 ? -8.805 14.162 -3.305 1.00 62.88 220 SER A CA 1
ATOM 1551 C C . SER A 1 220 ? -8.650 13.244 -4.519 1.00 62.88 220 SER A C 1
ATOM 1553 O O . SER A 1 220 ? -9.009 12.068 -4.486 1.00 62.88 220 SER A O 1
ATOM 1555 N N . ALA A 1 221 ? -8.110 13.792 -5.609 1.00 64.56 221 ALA A N 1
ATOM 1556 C CA . ALA A 1 221 ? -7.581 12.995 -6.717 1.00 64.56 221 ALA A CA 1
ATOM 1557 C C . ALA A 1 221 ? -6.161 12.483 -6.416 1.00 64.56 221 ALA A C 1
ATOM 1559 O O . ALA A 1 221 ? -5.570 11.781 -7.241 1.00 64.56 221 ALA A O 1
ATOM 1560 N N . ASP A 1 222 ? -5.602 12.861 -5.263 1.00 75.19 222 ASP A N 1
ATOM 1561 C CA . ASP A 1 222 ? -4.233 12.542 -4.926 1.00 75.19 222 ASP A CA 1
ATOM 1562 C C . ASP A 1 222 ? -4.119 11.088 -4.471 1.00 75.19 222 ASP A C 1
ATOM 1564 O O . ASP A 1 222 ? -5.021 10.539 -3.828 1.00 75.19 222 ASP A O 1
ATOM 1568 N N . PRO A 1 223 ? -2.973 10.456 -4.755 1.00 84.75 223 PRO A N 1
ATOM 1569 C CA . PRO A 1 223 ? -2.639 9.191 -4.135 1.00 84.75 223 PRO A CA 1
ATOM 1570 C C . PRO A 1 223 ? -2.719 9.314 -2.607 1.00 84.75 223 PRO A C 1
ATOM 1572 O O . PRO A 1 223 ? -2.448 10.358 -2.012 1.00 84.75 223 PRO A O 1
ATOM 1575 N N . ASN A 1 224 ? -3.078 8.225 -1.949 1.00 92.06 224 ASN A N 1
ATOM 1576 C CA . ASN A 1 224 ? -3.100 8.133 -0.491 1.00 92.06 224 ASN A CA 1
ATOM 1577 C C . ASN A 1 224 ? -2.175 7.013 0.011 1.00 92.06 224 ASN A C 1
ATOM 1579 O O . ASN A 1 224 ? -2.217 6.631 1.176 1.00 92.06 224 ASN A O 1
ATOM 1583 N N . PHE A 1 225 ? -1.300 6.535 -0.873 1.00 95.88 225 PHE A N 1
ATOM 1584 C CA . PHE A 1 225 ? -0.216 5.610 -0.596 1.00 95.88 225 PHE A CA 1
ATOM 1585 C C . PHE A 1 225 ? 1.007 5.969 -1.450 1.00 95.88 225 PHE A C 1
ATOM 1587 O O . PHE A 1 225 ? 0.889 6.270 -2.645 1.00 95.88 225 PHE A O 1
ATOM 1594 N N . TYR A 1 226 ? 2.187 5.888 -0.840 1.00 97.88 226 TYR A N 1
ATOM 1595 C CA . TYR A 1 226 ? 3.461 5.860 -1.546 1.00 97.88 226 TYR A CA 1
ATOM 1596 C C . TYR A 1 226 ? 4.415 4.854 -0.893 1.00 97.88 226 TYR A C 1
ATOM 1598 O O . TYR A 1 226 ? 4.333 4.593 0.306 1.00 97.88 226 TYR A O 1
ATOM 1606 N N . ALA A 1 227 ? 5.370 4.335 -1.661 1.00 98.19 227 ALA A N 1
ATOM 1607 C CA . ALA A 1 227 ? 6.532 3.638 -1.124 1.00 98.19 227 ALA A CA 1
ATOM 1608 C C . ALA A 1 227 ? 7.762 3.871 -1.998 1.00 98.19 227 ALA A C 1
ATOM 1610 O O . ALA A 1 227 ? 7.690 3.777 -3.220 1.00 98.19 227 ALA A O 1
ATOM 1611 N N . ASN A 1 228 ? 8.896 4.176 -1.375 1.00 98.06 228 ASN A N 1
ATOM 1612 C CA . ASN A 1 228 ? 10.169 4.415 -2.044 1.00 98.06 228 ASN A CA 1
ATOM 1613 C C . ASN A 1 228 ? 11.071 3.193 -1.927 1.00 98.06 228 ASN A C 1
ATOM 1615 O O . ASN A 1 228 ? 11.153 2.577 -0.864 1.00 98.06 228 ASN A O 1
ATOM 1619 N N . ARG A 1 229 ? 11.776 2.881 -3.011 1.00 97.12 229 ARG A N 1
ATOM 1620 C CA . ARG A 1 229 ? 12.788 1.828 -3.034 1.00 97.12 229 ARG A CA 1
ATOM 1621 C C . ARG A 1 229 ? 13.921 2.158 -2.051 1.00 97.12 229 ARG A C 1
ATOM 1623 O O . ARG A 1 229 ? 14.339 3.315 -1.991 1.00 97.12 229 ARG A O 1
ATOM 1630 N N . GLN A 1 230 ? 14.372 1.161 -1.292 1.00 93.81 230 GLN A N 1
ATOM 1631 C CA . GLN A 1 230 ? 15.542 1.222 -0.402 1.00 93.81 230 GLN A CA 1
ATOM 1632 C C . GLN A 1 230 ? 16.787 0.644 -1.075 1.00 93.81 230 GLN A C 1
ATOM 1634 O O . GLN A 1 230 ? 16.631 -0.282 -1.908 1.00 93.81 230 GLN A O 1
#

Organism: NCBI:txid1461694